Protein AF-A0A8T6MAZ4-F1 (afdb_monomer_lite)

pLDDT: mean 87.55, std 13.43, range [37.41, 98.31]

Radius of gyration: 17.7 Å; chains: 1; bounding box: 49×31×56 Å

Foldseek 3Di:
DAAQEEEEEQCLVPDPVQLVLVLVVCVVVNHHYAYENQAAPVVVVVSCVVSVVCVRDPPVRYDYDDVVNLVPDDPVRNVVVVVQCVVPNSDGRLQVVLCCCVPVCVVLQADSYEYEEAELPSQNPVCVPRGHHAYEYAPVRHHYVPHDDDDDDPQHHYDDGPVSVVCVNPDPDDHGNPVSNVVVVVVVCCVVVPDDPPPPVVVDDPPDD

Structure (mmCIF, N/CA/C/O backbone):
data_AF-A0A8T6MAZ4-F1
#
_entry.id   AF-A0A8T6MAZ4-F1
#
loop_
_atom_site.group_PDB
_atom_site.id
_atom_site.type_symbol
_atom_site.label_atom_id
_atom_site.label_alt_id
_atom_site.label_comp_id
_atom_site.label_asym_id
_atom_site.label_entity_id
_atom_site.label_seq_id
_atom_site.pdbx_PDB_ins_code
_atom_site.Cartn_x
_atom_site.Cartn_y
_atom_site.Cartn_z
_atom_site.occupancy
_atom_site.B_iso_or_equiv
_atom_site.auth_seq_id
_atom_site.auth_comp_id
_atom_site.auth_asym_id
_atom_site.auth_atom_id
_atom_site.pdbx_PDB_model_num
ATOM 1 N N . MET A 1 1 ? -10.490 8.476 14.375 1.00 73.62 1 MET A N 1
ATOM 2 C CA . MET A 1 1 ? -10.443 8.977 12.980 1.00 73.62 1 MET A CA 1
ATOM 3 C C . MET A 1 1 ? -11.292 8.028 12.156 1.00 73.62 1 MET A C 1
ATOM 5 O O . MET A 1 1 ? -11.073 6.835 12.270 1.00 73.62 1 MET A O 1
ATOM 9 N N . ASN A 1 2 ? -12.269 8.510 11.382 1.00 87.75 2 ASN A N 1
ATOM 10 C CA . ASN A 1 2 ? -13.174 7.612 10.652 1.00 87.75 2 ASN A CA 1
ATOM 11 C C . ASN A 1 2 ? -12.649 7.379 9.234 1.00 87.75 2 ASN A C 1
ATOM 13 O O . ASN A 1 2 ? -12.730 8.275 8.391 1.00 87.75 2 ASN A O 1
ATOM 17 N N . PHE A 1 3 ? -12.099 6.191 8.986 1.00 95.94 3 PHE A N 1
ATOM 18 C CA . PHE A 1 3 ? -11.673 5.786 7.650 1.00 95.94 3 PHE A CA 1
ATOM 19 C C . PHE A 1 3 ? -12.880 5.502 6.757 1.00 95.94 3 PHE A C 1
ATOM 21 O O . PHE A 1 3 ? -13.794 4.781 7.143 1.00 95.94 3 PHE A O 1
ATOM 28 N N . GLU A 1 4 ? -12.864 6.057 5.549 1.00 96.81 4 GLU A N 1
ATOM 29 C CA . GLU A 1 4 ? -13.884 5.825 4.517 1.00 96.81 4 GLU A CA 1
ATOM 30 C C . GLU A 1 4 ? -13.402 4.810 3.475 1.00 96.81 4 GLU A C 1
ATOM 32 O O . GLU A 1 4 ? -14.210 4.188 2.781 1.00 96.81 4 GLU A O 1
ATOM 37 N N . ASN A 1 5 ? -12.078 4.655 3.354 1.00 98.12 5 ASN A N 1
ATOM 38 C CA . ASN A 1 5 ? -11.446 3.819 2.345 1.00 98.12 5 ASN A CA 1
ATOM 39 C C . ASN A 1 5 ? -10.264 3.040 2.931 1.00 98.12 5 ASN A C 1
ATOM 41 O O . ASN A 1 5 ? -9.456 3.592 3.678 1.00 98.12 5 ASN A O 1
ATOM 45 N N . VAL A 1 6 ? -10.117 1.786 2.511 1.00 98.12 6 VAL A N 1
ATOM 46 C CA . VAL A 1 6 ? -8.960 0.931 2.784 1.00 98.12 6 VAL A CA 1
ATOM 47 C C . VAL A 1 6 ? -8.358 0.446 1.468 1.00 98.12 6 VAL A C 1
ATOM 49 O O . VAL A 1 6 ? -9.055 -0.033 0.579 1.00 98.12 6 VAL A O 1
ATOM 52 N N . ILE A 1 7 ? -7.047 0.555 1.316 1.00 98.06 7 ILE A N 1
ATOM 53 C CA . ILE A 1 7 ? -6.334 0.121 0.118 1.00 98.06 7 ILE A CA 1
ATOM 54 C C . ILE A 1 7 ? -5.318 -0.934 0.522 1.00 98.06 7 ILE A C 1
ATOM 56 O O . ILE A 1 7 ? -4.415 -0.656 1.300 1.00 98.06 7 ILE A O 1
ATOM 60 N N . PHE A 1 8 ? -5.436 -2.129 -0.042 1.00 96.69 8 PHE A N 1
ATOM 61 C CA . PHE A 1 8 ? -4.476 -3.207 0.145 1.00 96.69 8 PHE A CA 1
ATOM 62 C C . PHE A 1 8 ? -3.400 -3.129 -0.941 1.00 96.69 8 PHE A C 1
ATOM 64 O O . PHE A 1 8 ? -3.688 -3.338 -2.120 1.00 96.69 8 PHE A O 1
ATOM 71 N N . GLY A 1 9 ? -2.164 -2.827 -0.558 1.00 94.00 9 GLY A N 1
ATOM 72 C CA . GLY A 1 9 ? -0.985 -2.904 -1.411 1.00 94.00 9 GLY A CA 1
ATOM 73 C C . GLY A 1 9 ? -0.384 -4.299 -1.382 1.00 94.00 9 GLY A C 1
ATOM 74 O O . GLY A 1 9 ? -0.067 -4.791 -0.307 1.00 94.00 9 GLY A O 1
ATOM 75 N N . ASN A 1 10 ? -0.246 -4.921 -2.555 1.00 83.81 10 ASN A N 1
ATOM 76 C CA . ASN A 1 10 ? 0.429 -6.202 -2.783 1.00 83.81 10 ASN A CA 1
ATOM 77 C C . ASN A 1 10 ? 0.444 -7.171 -1.576 1.00 83.81 10 ASN A C 1
ATOM 79 O O . ASN A 1 10 ? 1.479 -7.471 -0.985 1.00 83.81 10 ASN A O 1
ATOM 83 N N . ILE A 1 11 ? -0.733 -7.685 -1.234 1.00 77.69 11 ILE A N 1
ATOM 84 C CA . ILE A 1 11 ? -0.950 -8.626 -0.133 1.00 77.69 11 ILE A CA 1
ATOM 85 C C . ILE A 1 11 ? -0.909 -10.091 -0.595 1.00 77.69 11 ILE A C 1
ATOM 87 O O . ILE A 1 11 ? -1.624 -10.938 -0.071 1.00 77.69 11 ILE A O 1
ATOM 91 N N . ASN A 1 12 ? -0.087 -10.406 -1.595 1.00 74.62 12 ASN A N 1
ATOM 92 C CA . ASN A 1 12 ? 0.003 -11.744 -2.194 1.00 74.62 12 ASN A CA 1
ATOM 93 C C . ASN A 1 12 ? 0.306 -12.844 -1.170 1.00 74.62 12 ASN A C 1
ATOM 95 O O . ASN A 1 12 ? -0.194 -13.961 -1.274 1.00 74.62 12 ASN A O 1
ATOM 99 N N . ASP A 1 13 ? 1.057 -12.480 -0.136 1.00 75.12 13 ASP A N 1
ATOM 100 C CA . ASP A 1 13 ? 1.448 -13.369 0.943 1.00 75.12 13 ASP A CA 1
ATOM 101 C C . ASP A 1 13 ? 0.557 -13.231 2.192 1.00 75.12 13 ASP A C 1
ATOM 103 O O . ASP A 1 13 ? 0.902 -13.764 3.245 1.00 75.12 13 ASP A O 1
ATOM 107 N N . PHE A 1 14 ? -0.567 -12.511 2.151 1.00 81.62 14 PHE A N 1
ATOM 108 C CA . PHE A 1 14 ? -1.439 -12.406 3.325 1.00 81.62 14 PHE A CA 1
ATOM 109 C C . PHE A 1 14 ? -2.073 -13.745 3.698 1.00 81.62 14 PHE A C 1
ATOM 111 O O . PHE A 1 14 ? -2.464 -14.537 2.839 1.00 81.62 14 PHE A O 1
ATOM 118 N N . ASP A 1 15 ? -2.249 -13.959 5.002 1.00 88.69 15 ASP A N 1
ATOM 119 C CA . ASP A 1 15 ? -3.109 -15.032 5.486 1.00 88.69 15 ASP A CA 1
ATOM 120 C C . ASP A 1 15 ? -4.547 -14.772 5.012 1.00 88.69 15 ASP A C 1
ATOM 122 O O . ASP A 1 15 ? -5.154 -13.749 5.339 1.00 88.69 15 ASP A O 1
ATOM 126 N N . LYS A 1 16 ? -5.091 -15.709 4.230 1.00 90.06 16 LYS A N 1
ATOM 127 C CA . LYS A 1 16 ? -6.441 -15.617 3.666 1.00 90.06 16 LYS A CA 1
ATOM 128 C C . LYS A 1 16 ? -7.533 -15.642 4.734 1.00 90.06 16 LYS A C 1
ATOM 130 O O . LYS A 1 16 ? -8.582 -15.046 4.505 1.00 90.06 16 LYS A O 1
ATOM 135 N N . SER A 1 17 ? -7.311 -16.297 5.876 1.00 92.88 17 SER A N 1
ATOM 136 C CA . SER A 1 17 ? -8.254 -16.272 7.001 1.00 92.88 17 SER A CA 1
ATOM 137 C C . SER A 1 17 ? -8.331 -14.869 7.588 1.00 92.88 17 SER A C 1
ATOM 139 O O . SER A 1 17 ? -9.415 -14.297 7.675 1.00 92.88 17 SER A O 1
ATOM 141 N N . LEU A 1 18 ? -7.176 -14.271 7.889 1.00 93.69 18 LEU A N 1
ATOM 142 C CA . LEU A 1 18 ? -7.120 -12.905 8.405 1.00 93.69 18 LEU A CA 1
ATOM 143 C C . LEU A 1 18 ? -7.666 -11.897 7.386 1.00 93.69 18 LEU A C 1
ATOM 145 O O . LEU A 1 18 ? -8.424 -11.002 7.752 1.00 93.69 18 LEU A O 1
ATOM 149 N N . LEU A 1 19 ? -7.324 -12.048 6.103 1.00 94.12 19 LEU A N 1
ATOM 150 C CA . LEU A 1 19 ? -7.871 -11.206 5.040 1.00 94.12 19 LEU A CA 1
ATOM 151 C C . LEU A 1 19 ? -9.399 -11.298 4.994 1.00 94.12 19 LEU A C 1
ATOM 153 O O . LEU A 1 19 ? -10.059 -10.266 4.906 1.00 94.12 19 LEU A O 1
ATOM 157 N N . LYS A 1 20 ? -9.965 -12.506 5.105 1.00 95.31 20 LYS A N 1
ATOM 158 C CA . LYS A 1 20 ? -11.416 -12.699 5.176 1.00 95.31 20 LYS A CA 1
ATOM 159 C C . LYS A 1 20 ? -12.023 -11.928 6.343 1.00 95.31 20 LYS A C 1
ATOM 161 O O . LYS A 1 20 ? -12.975 -11.185 6.142 1.00 95.31 20 LYS A O 1
ATOM 166 N N . GLU A 1 21 ? -11.460 -12.081 7.538 1.00 96.81 21 GLU A N 1
ATOM 167 C CA . GLU A 1 21 ? -11.943 -11.401 8.744 1.00 96.81 21 GLU A CA 1
ATOM 168 C C . GLU A 1 21 ? -11.899 -9.875 8.604 1.00 96.81 21 GLU A C 1
ATOM 170 O O . GLU A 1 21 ? -12.832 -9.186 9.017 1.00 96.81 21 GLU A O 1
ATOM 175 N N . ILE A 1 22 ? -10.842 -9.345 7.982 1.00 96.94 22 ILE A N 1
ATOM 176 C CA . ILE A 1 22 ? -10.717 -7.914 7.694 1.00 96.94 22 ILE A CA 1
ATOM 177 C C . ILE A 1 22 ? -11.796 -7.473 6.703 1.00 96.94 22 ILE A C 1
ATOM 179 O O . ILE A 1 22 ? -12.486 -6.493 6.964 1.00 96.94 22 ILE A O 1
ATOM 183 N N . ILE A 1 23 ? -11.966 -8.176 5.581 1.00 96.56 23 ILE A N 1
ATOM 184 C CA . ILE A 1 23 ? -12.951 -7.814 4.551 1.00 96.56 23 ILE A CA 1
ATOM 185 C C . ILE A 1 23 ? -14.383 -7.897 5.092 1.00 96.56 23 ILE A C 1
ATOM 187 O O . ILE A 1 23 ? -15.169 -6.980 4.858 1.00 96.56 23 ILE A O 1
ATOM 191 N N . ASP A 1 24 ? -14.715 -8.941 5.855 1.00 97.31 24 ASP A N 1
ATOM 192 C CA . ASP A 1 24 ? -16.021 -9.089 6.507 1.00 97.31 24 ASP A CA 1
ATOM 193 C C . ASP A 1 24 ? -16.306 -7.900 7.435 1.00 97.31 24 ASP A C 1
ATOM 195 O O . ASP A 1 24 ? -17.384 -7.307 7.381 1.00 97.31 24 ASP A O 1
ATOM 199 N N . TYR A 1 25 ? -15.313 -7.492 8.226 1.00 97.94 25 TYR A N 1
ATOM 200 C CA . TYR A 1 25 ? -15.428 -6.336 9.107 1.00 97.94 25 TYR A CA 1
ATOM 201 C C . TYR A 1 25 ? -15.550 -5.004 8.348 1.00 97.94 25 TYR A C 1
ATOM 203 O O . TYR A 1 25 ? -16.351 -4.150 8.724 1.00 97.94 25 TYR A O 1
ATOM 211 N N . LEU A 1 26 ? -14.802 -4.813 7.257 1.00 97.44 26 LEU A N 1
ATOM 212 C CA . LEU A 1 26 ? -14.928 -3.612 6.423 1.00 97.44 26 LEU A CA 1
ATOM 213 C C . LEU A 1 26 ? -16.309 -3.520 5.765 1.00 97.44 26 LEU A C 1
ATOM 215 O O . LEU A 1 26 ? -16.865 -2.426 5.692 1.00 97.44 26 LEU A O 1
ATOM 219 N N . ASN A 1 27 ? -16.886 -4.650 5.342 1.00 96.69 27 ASN A N 1
ATOM 220 C CA . ASN A 1 27 ? -18.262 -4.704 4.846 1.00 96.69 27 ASN A CA 1
ATOM 221 C C . ASN A 1 27 ? -19.273 -4.337 5.949 1.00 96.69 27 ASN A C 1
ATOM 223 O O . ASN A 1 27 ? -20.179 -3.552 5.687 1.00 96.69 27 ASN A O 1
ATOM 227 N N . GLU A 1 28 ? -19.109 -4.857 7.173 1.00 97.12 28 G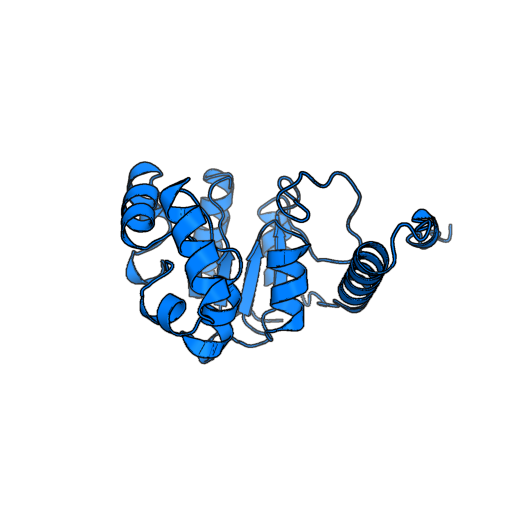LU A N 1
ATOM 228 C CA . GLU A 1 28 ? -19.962 -4.527 8.332 1.00 97.12 28 GLU A CA 1
ATOM 229 C C . GLU A 1 28 ? -19.948 -3.023 8.653 1.00 97.12 28 GLU A C 1
ATOM 231 O O . GLU A 1 28 ? -20.979 -2.448 8.995 1.00 97.12 28 GLU A O 1
ATOM 236 N N . LYS A 1 29 ? -18.785 -2.377 8.520 1.00 96.81 29 LYS A N 1
ATOM 237 C CA . LYS A 1 29 ? -18.605 -0.935 8.753 1.00 96.81 29 LYS A CA 1
ATOM 238 C C . LYS A 1 29 ? -18.905 -0.062 7.535 1.00 96.81 29 LYS A C 1
ATOM 240 O O . LYS A 1 29 ? -18.709 1.147 7.614 1.00 96.81 29 LYS A O 1
ATOM 245 N N . GLU A 1 30 ? -19.333 -0.657 6.422 1.00 96.69 30 GLU A N 1
ATOM 246 C CA . GLU A 1 30 ? -19.580 0.035 5.150 1.00 96.69 30 GLU A CA 1
ATOM 247 C C . GLU A 1 30 ? -18.360 0.835 4.639 1.00 96.69 30 GLU A C 1
ATOM 249 O O . GLU A 1 30 ? -18.492 1.856 3.962 1.00 96.69 30 GLU A O 1
ATOM 254 N N . ILE A 1 31 ? -17.145 0.364 4.940 1.00 97.38 31 ILE A N 1
ATOM 255 C CA . ILE A 1 31 ? -15.892 0.989 4.505 1.00 97.38 31 ILE A CA 1
ATOM 256 C C . ILE A 1 31 ? -15.538 0.480 3.107 1.00 97.38 31 ILE A C 1
ATOM 258 O O . ILE A 1 31 ? -15.492 -0.726 2.846 1.00 97.38 31 ILE A O 1
ATOM 262 N N . ASN A 1 32 ? -15.240 1.397 2.186 1.00 97.19 32 ASN A N 1
ATOM 263 C CA . ASN A 1 32 ? -14.824 1.019 0.839 1.00 97.19 32 ASN A CA 1
ATOM 264 C C . ASN A 1 32 ? -13.433 0.396 0.865 1.00 97.19 32 ASN A C 1
ATOM 266 O O . ASN A 1 32 ? -12.557 0.851 1.593 1.00 97.19 32 ASN A O 1
ATOM 270 N N . TYR A 1 33 ? -13.193 -0.604 0.021 1.00 97.38 33 TYR A N 1
ATOM 271 C CA . TYR A 1 33 ? -11.864 -1.185 -0.101 1.00 97.38 33 TYR A CA 1
ATOM 272 C C . TYR A 1 33 ? -11.466 -1.518 -1.528 1.00 97.38 33 TYR A C 1
ATOM 274 O O . TYR A 1 33 ? -12.309 -1.827 -2.375 1.00 97.38 33 TYR A O 1
ATOM 282 N N . PHE A 1 34 ? -10.158 -1.458 -1.764 1.00 96.88 34 PHE A N 1
ATOM 283 C CA . PHE A 1 34 ? -9.519 -1.664 -3.058 1.00 96.88 34 PHE A CA 1
ATOM 284 C C . PHE A 1 34 ? -8.251 -2.498 -2.899 1.00 96.88 34 PHE A C 1
ATOM 286 O O . PHE A 1 34 ? -7.596 -2.441 -1.861 1.00 96.88 34 PHE A O 1
ATOM 293 N N . TYR A 1 35 ? -7.872 -3.221 -3.946 1.00 95.62 35 TYR A N 1
ATOM 294 C CA . TYR A 1 35 ? -6.617 -3.965 -3.998 1.00 95.62 35 TYR A CA 1
ATOM 295 C C . TYR A 1 35 ? -5.736 -3.443 -5.137 1.00 95.62 35 TYR A C 1
ATOM 297 O O . TYR A 1 35 ? -6.177 -3.357 -6.284 1.00 95.62 35 TYR A O 1
ATOM 305 N N . LEU A 1 36 ? -4.4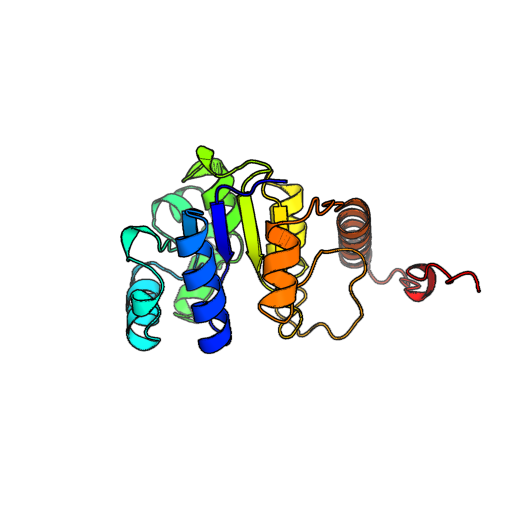91 -3.085 -4.814 1.00 95.50 36 LEU A N 1
ATOM 306 C CA . LEU A 1 36 ? -3.464 -2.659 -5.763 1.00 95.50 36 LEU A CA 1
ATOM 307 C C . LEU A 1 36 ? -2.401 -3.747 -5.870 1.00 95.50 36 LEU A C 1
ATOM 309 O O . LEU A 1 36 ? -1.583 -3.929 -4.966 1.00 95.50 36 LEU A O 1
ATOM 313 N N . SER A 1 37 ? -2.390 -4.445 -6.999 1.00 92.06 37 SER A N 1
ATOM 314 C CA . SER A 1 37 ? -1.457 -5.557 -7.208 1.00 92.06 37 SER A CA 1
ATOM 315 C C . SER A 1 37 ? -0.029 -5.107 -7.527 1.00 92.06 37 SER A C 1
ATOM 317 O O . SER A 1 37 ? 0.919 -5.785 -7.156 1.00 92.06 37 SER A O 1
ATOM 319 N N . GLY A 1 38 ? 0.137 -3.998 -8.259 1.00 92.00 38 GLY A N 1
ATOM 320 C CA . GLY A 1 38 ? 1.424 -3.612 -8.862 1.00 92.00 38 GLY A CA 1
ATOM 321 C C . GLY A 1 38 ? 1.897 -4.539 -9.997 1.00 92.00 38 GLY A C 1
ATOM 322 O O . GLY A 1 38 ? 2.939 -4.288 -10.600 1.00 92.00 38 GLY A O 1
ATOM 323 N N . LEU A 1 39 ? 1.136 -5.591 -10.310 1.00 92.81 39 LEU A N 1
ATOM 324 C CA . LEU A 1 39 ? 1.384 -6.498 -11.429 1.00 92.81 39 LEU A CA 1
ATOM 325 C C . LEU A 1 39 ? 0.905 -5.863 -12.734 1.00 92.81 39 LEU A C 1
ATOM 327 O O . LEU A 1 39 ? -0.040 -5.072 -12.722 1.00 92.81 39 LEU A O 1
ATOM 331 N N . ASN A 1 40 ? 1.516 -6.247 -13.856 1.00 91.50 40 ASN A N 1
ATOM 332 C CA . ASN A 1 40 ? 0.970 -5.940 -15.177 1.00 91.50 40 ASN A CA 1
ATOM 333 C C . ASN A 1 40 ? -0.459 -6.497 -15.299 1.00 91.50 40 ASN A C 1
ATOM 335 O O . ASN A 1 40 ? -0.735 -7.577 -14.785 1.00 91.50 40 ASN A O 1
ATOM 339 N N . GLU A 1 41 ? -1.356 -5.772 -15.966 1.00 89.94 41 GLU A N 1
ATOM 340 C CA . GLU A 1 41 ? -2.779 -6.112 -16.057 1.00 89.94 41 GLU A CA 1
ATOM 341 C C . GLU A 1 41 ? -3.077 -7.548 -16.513 1.00 89.94 41 GLU A C 1
ATOM 343 O O . GLU A 1 41 ? -3.909 -8.214 -15.890 1.00 89.94 41 GLU A O 1
ATOM 348 N N . ASP A 1 42 ? -2.402 -8.042 -17.553 1.00 86.44 42 ASP A N 1
ATOM 349 C CA . ASP A 1 42 ? -2.685 -9.370 -18.108 1.00 86.44 42 ASP A CA 1
ATOM 350 C C . ASP A 1 42 ? -2.335 -10.468 -17.098 1.00 86.44 42 ASP A C 1
ATOM 352 O O . ASP A 1 42 ? -3.170 -11.311 -16.758 1.00 86.44 42 ASP A O 1
ATOM 356 N N . PHE A 1 43 ? -1.125 -10.400 -16.540 1.00 89.12 43 PHE A N 1
ATOM 357 C CA . PHE A 1 43 ? -0.666 -11.348 -15.527 1.00 89.12 43 PHE A CA 1
ATOM 358 C C . PHE A 1 43 ? -1.411 -11.181 -14.199 1.00 89.12 43 PHE A C 1
ATOM 360 O O . PHE A 1 43 ? -1.734 -12.156 -13.527 1.00 89.12 43 PHE A O 1
ATOM 367 N N . GLY A 1 44 ? -1.730 -9.946 -13.819 1.00 89.81 44 GLY A N 1
ATOM 368 C CA . GLY A 1 44 ? -2.448 -9.628 -12.596 1.00 89.81 44 GLY A CA 1
ATOM 369 C C . GLY A 1 44 ? -3.830 -10.271 -12.563 1.00 89.81 44 GLY A C 1
ATOM 370 O O . GLY A 1 44 ? -4.189 -10.887 -11.562 1.00 89.81 44 GLY A O 1
ATOM 371 N N . LYS A 1 45 ? -4.587 -10.208 -13.664 1.00 89.44 45 LYS A N 1
ATOM 372 C CA . LYS A 1 45 ? -5.900 -10.870 -13.767 1.00 89.44 45 LYS A CA 1
ATOM 373 C C . LYS A 1 45 ? -5.797 -12.385 -13.618 1.00 89.44 45 LYS A C 1
ATOM 375 O O . LYS A 1 45 ? -6.655 -12.991 -12.975 1.00 89.44 45 LYS A O 1
ATOM 380 N N . GLU A 1 46 ? -4.773 -12.993 -14.212 1.00 90.25 46 GLU A N 1
ATOM 381 C CA . GLU A 1 46 ? -4.510 -14.426 -14.072 1.00 90.25 46 GLU A CA 1
ATOM 382 C C . GLU A 1 46 ? -4.147 -14.777 -12.624 1.00 90.25 46 GLU A C 1
ATOM 384 O O . GLU A 1 46 ? -4.742 -15.677 -12.030 1.00 90.25 46 GLU A O 1
ATOM 389 N N . TYR A 1 47 ? -3.245 -14.003 -12.019 1.00 89.19 47 TYR A N 1
ATOM 390 C CA . TYR A 1 47 ? -2.803 -14.177 -10.641 1.00 89.19 47 TYR A CA 1
ATOM 391 C C . TYR A 1 47 ? -3.970 -14.123 -9.648 1.00 89.19 47 TYR A C 1
ATOM 393 O O . TYR A 1 47 ? -4.070 -14.987 -8.776 1.00 89.19 47 TYR A O 1
ATOM 401 N N . ILE A 1 48 ? -4.874 -13.148 -9.795 1.00 89.19 48 ILE A N 1
ATOM 402 C CA . ILE A 1 48 ? -6.070 -13.008 -8.951 1.00 89.19 48 ILE A CA 1
ATOM 403 C C . ILE A 1 48 ? -6.917 -14.278 -8.975 1.00 89.19 48 ILE A C 1
ATOM 405 O O . ILE A 1 48 ? -7.279 -14.783 -7.913 1.00 89.19 48 ILE A O 1
ATOM 409 N N . LYS A 1 49 ? -7.199 -14.802 -10.173 1.00 88.56 49 LYS A N 1
ATOM 410 C CA . LYS A 1 49 ? -8.004 -16.017 -10.352 1.00 88.56 49 LYS A CA 1
ATOM 411 C C . LYS A 1 49 ? -7.298 -17.238 -9.778 1.00 88.56 49 LYS A C 1
ATOM 413 O O . LYS A 1 49 ? -7.886 -17.977 -8.999 1.00 88.56 49 LYS A O 1
ATOM 418 N N . ASN A 1 50 ? -6.020 -17.419 -10.103 1.00 89.81 50 ASN A N 1
ATOM 419 C CA . ASN A 1 50 ? -5.240 -18.576 -9.656 1.00 89.81 50 ASN A CA 1
ATOM 420 C C . ASN A 1 50 ? -5.081 -18.620 -8.128 1.00 89.81 50 ASN A C 1
ATOM 422 O O . ASN A 1 50 ? -4.942 -19.695 -7.548 1.00 89.81 50 ASN A O 1
ATOM 426 N N . ASN A 1 51 ? -5.124 -17.461 -7.467 1.00 86.62 51 ASN A N 1
ATOM 427 C CA . ASN A 1 51 ? -5.004 -17.351 -6.016 1.00 86.62 51 ASN A CA 1
ATOM 428 C C . ASN A 1 51 ? -6.346 -17.140 -5.300 1.00 86.62 51 ASN A C 1
ATOM 430 O O . ASN A 1 51 ? -6.344 -16.981 -4.077 1.00 86.62 51 ASN A O 1
ATOM 434 N N . ASN A 1 52 ? -7.481 -17.200 -6.003 1.00 86.88 52 ASN A N 1
ATOM 435 C CA . ASN A 1 52 ? -8.827 -16.982 -5.460 1.00 86.88 52 ASN A CA 1
ATOM 436 C C . ASN A 1 52 ? -8.985 -15.633 -4.729 1.00 86.88 52 ASN A C 1
ATOM 438 O O . ASN A 1 52 ? -9.678 -15.543 -3.714 1.00 86.88 52 ASN A O 1
ATOM 442 N N . PHE A 1 53 ? -8.299 -14.581 -5.189 1.00 85.69 53 PHE A N 1
ATOM 443 C CA . PHE A 1 53 ? -8.472 -13.233 -4.631 1.00 85.69 53 PHE A CA 1
ATOM 444 C C . PHE A 1 53 ? -9.777 -12.572 -5.094 1.00 85.69 53 PHE A C 1
ATOM 446 O O . PHE A 1 53 ? -10.272 -11.658 -4.436 1.00 85.69 53 PHE A O 1
ATOM 453 N N . ASP A 1 54 ? -10.363 -13.066 -6.181 1.00 84.62 54 ASP A N 1
ATOM 454 C CA . ASP A 1 54 ? -11.690 -12.697 -6.679 1.00 84.62 54 ASP A CA 1
ATOM 455 C C . ASP A 1 54 ? -12.825 -13.079 -5.715 1.00 84.62 54 ASP A C 1
ATOM 457 O O . ASP A 1 54 ? -13.902 -12.492 -5.777 1.00 84.62 54 ASP A O 1
ATOM 461 N N . TYR A 1 55 ? -12.572 -13.990 -4.768 1.00 87.69 55 TYR A N 1
ATOM 462 C CA . TYR A 1 55 ? -13.471 -14.241 -3.638 1.00 87.69 55 TYR A CA 1
ATOM 463 C C . TYR A 1 55 ? -13.575 -13.039 -2.681 1.00 87.69 55 TYR A C 1
ATOM 465 O O . TYR A 1 55 ? -14.630 -12.802 -2.098 1.00 87.69 55 TYR A O 1
ATOM 473 N N . PHE A 1 56 ? -12.487 -12.280 -2.510 1.00 90.44 56 PHE A N 1
ATOM 474 C CA . PHE A 1 56 ? -12.412 -11.158 -1.566 1.00 90.44 56 PHE A CA 1
ATOM 475 C C . PHE A 1 56 ? -12.702 -9.812 -2.224 1.00 90.44 56 PHE A C 1
ATOM 477 O O . PHE A 1 56 ? -13.275 -8.916 -1.604 1.00 90.44 56 PHE A O 1
ATOM 484 N N . PHE A 1 57 ? -12.290 -9.652 -3.480 1.00 90.88 57 PHE A N 1
ATOM 485 C CA . PHE A 1 57 ? -12.376 -8.391 -4.197 1.00 90.88 57 PHE A CA 1
ATOM 486 C C . PHE A 1 57 ? -13.133 -8.580 -5.506 1.00 90.88 57 PHE A C 1
ATOM 488 O O . PHE A 1 57 ? -12.702 -9.317 -6.390 1.00 90.88 57 PHE A O 1
ATOM 495 N N . ASN A 1 58 ? -14.218 -7.825 -5.681 1.00 88.56 58 ASN A N 1
ATOM 496 C CA . ASN A 1 58 ? -14.824 -7.670 -7.000 1.00 88.56 58 ASN A CA 1
ATOM 497 C C . ASN A 1 58 ? -13.778 -7.115 -7.981 1.00 88.56 58 ASN A C 1
ATOM 499 O O . ASN A 1 58 ? -13.041 -6.193 -7.634 1.00 88.56 58 ASN A O 1
ATOM 503 N N . PHE A 1 59 ? -13.752 -7.606 -9.224 1.00 85.75 59 PHE A N 1
ATOM 504 C CA . PHE A 1 59 ? -12.753 -7.189 -10.222 1.00 85.75 59 PHE A CA 1
ATOM 505 C C . PHE A 1 59 ? -12.692 -5.668 -10.456 1.00 85.75 59 PHE A C 1
ATOM 507 O O . PHE A 1 59 ? -11.632 -5.143 -10.769 1.00 85.75 59 PHE A O 1
ATOM 514 N N . ASN A 1 60 ? -13.792 -4.934 -10.255 1.00 89.31 60 ASN A N 1
ATOM 515 C CA . ASN A 1 60 ? -13.822 -3.468 -10.362 1.00 89.31 60 ASN A CA 1
ATOM 516 C C . ASN A 1 60 ? -13.147 -2.723 -9.187 1.00 89.31 60 ASN A C 1
ATOM 518 O O . ASN A 1 60 ? -12.996 -1.500 -9.234 1.00 89.31 60 ASN A O 1
ATOM 522 N N . LYS A 1 61 ? -12.767 -3.442 -8.127 1.00 93.38 61 LYS A N 1
ATOM 523 C CA . LYS A 1 61 ? -12.009 -2.950 -6.968 1.00 93.38 61 LYS A CA 1
ATOM 524 C C . LYS A 1 61 ? -10.533 -3.355 -7.020 1.00 93.38 61 LYS A C 1
ATOM 526 O O . LYS A 1 61 ? -9.779 -2.983 -6.122 1.00 93.38 61 LYS A O 1
ATOM 531 N N . ILE A 1 62 ? -10.125 -4.095 -8.049 1.00 93.94 62 ILE A N 1
ATOM 532 C CA . ILE A 1 62 ? -8.748 -4.535 -8.255 1.00 93.94 62 ILE A CA 1
ATOM 533 C C . ILE A 1 62 ? -8.105 -3.655 -9.321 1.00 93.94 62 ILE A C 1
ATOM 535 O O . ILE A 1 62 ? -8.659 -3.479 -10.405 1.00 93.94 62 ILE A O 1
ATOM 539 N N . TYR A 1 63 ? -6.924 -3.126 -9.020 1.00 95.06 63 TYR A N 1
ATOM 540 C CA . TYR A 1 63 ? -6.154 -2.307 -9.945 1.00 95.06 63 TYR A CA 1
ATOM 541 C C . TYR A 1 63 ? -4.772 -2.911 -10.187 1.00 95.06 63 TYR A C 1
ATOM 543 O O . TYR A 1 63 ? -4.090 -3.430 -9.289 1.00 95.06 63 TYR A O 1
ATOM 551 N N . HIS A 1 64 ? -4.370 -2.825 -11.445 1.00 94.25 64 HIS A N 1
ATOM 552 C CA . HIS A 1 64 ? -3.127 -3.348 -11.980 1.00 94.25 64 HIS A CA 1
ATOM 553 C C . HIS A 1 64 ? -2.355 -2.224 -12.662 1.00 94.25 64 HIS A C 1
ATOM 555 O O . HIS A 1 64 ? -2.924 -1.185 -12.998 1.00 94.25 64 HIS A O 1
ATOM 561 N N . VAL A 1 65 ? -1.067 -2.453 -12.892 1.00 93.56 65 VAL A N 1
ATOM 562 C CA . VAL A 1 65 ? -0.280 -1.601 -13.776 1.00 93.56 65 VAL A CA 1
ATOM 563 C C . VAL A 1 65 ? -0.851 -1.711 -15.181 1.00 93.56 65 VAL A C 1
ATOM 565 O O . VAL A 1 65 ? -0.851 -2.784 -15.787 1.00 93.56 65 VAL A O 1
ATOM 568 N N . ASP A 1 66 ? -1.328 -0.578 -15.676 1.00 90.44 66 ASP A N 1
ATOM 569 C CA . ASP A 1 66 ? -1.905 -0.424 -16.997 1.00 90.44 66 ASP A CA 1
ATOM 570 C C . ASP A 1 66 ? -1.013 0.456 -17.879 1.00 90.44 66 ASP A C 1
ATOM 572 O O . ASP A 1 66 ? -0.006 1.036 -17.454 1.00 90.44 66 ASP A O 1
ATOM 576 N N . LYS A 1 67 ? -1.4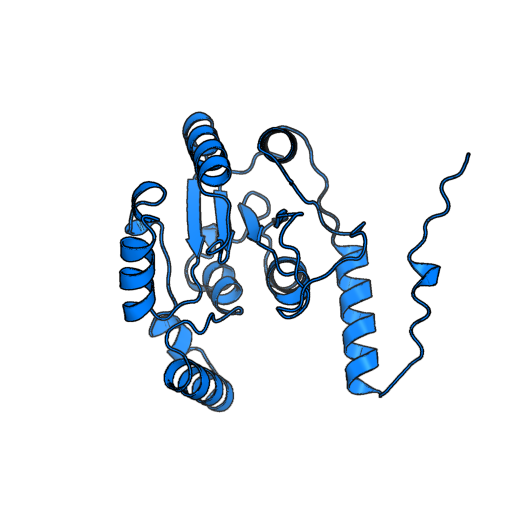03 0.574 -19.147 1.00 90.56 67 LYS A N 1
ATOM 577 C CA . LYS A 1 67 ? -0.692 1.422 -20.099 1.00 90.56 67 LYS A CA 1
ATOM 578 C C . LYS A 1 67 ? -0.711 2.898 -19.685 1.00 90.56 67 LYS A C 1
ATOM 580 O O . LYS A 1 67 ? 0.278 3.590 -19.893 1.00 90.56 67 LYS A O 1
ATOM 585 N N . SER A 1 68 ? -1.800 3.365 -19.068 1.00 91.88 68 SER A N 1
ATOM 586 C CA . SER A 1 68 ? -1.932 4.771 -18.682 1.00 91.88 68 SER A CA 1
ATOM 587 C C . SER A 1 68 ? -0.883 5.191 -17.651 1.00 91.88 68 SER A C 1
ATOM 589 O O . SER A 1 68 ? -0.354 6.296 -17.747 1.00 91.88 68 SER A O 1
ATOM 591 N N . TYR A 1 69 ? -0.514 4.303 -16.725 1.00 94.31 69 TYR A N 1
ATOM 592 C CA . TYR A 1 69 ? 0.627 4.502 -15.839 1.00 94.31 69 TYR A CA 1
ATOM 593 C C . TYR A 1 69 ? 1.956 4.494 -16.595 1.00 94.31 69 TYR A C 1
ATOM 595 O O . TYR A 1 69 ? 2.755 5.415 -16.423 1.00 94.31 69 TYR A O 1
ATOM 603 N N . LEU A 1 70 ? 2.196 3.480 -17.431 1.00 92.12 70 LEU A N 1
ATOM 604 C CA . LEU A 1 70 ? 3.464 3.325 -18.152 1.00 92.12 70 LEU A CA 1
ATOM 605 C C . LEU A 1 70 ? 3.768 4.522 -19.062 1.00 92.12 70 LEU A C 1
ATOM 607 O O . LEU A 1 70 ? 4.913 4.963 -19.124 1.00 92.12 70 LEU A O 1
ATOM 611 N N . ASP A 1 71 ? 2.739 5.097 -19.684 1.00 92.12 71 ASP A N 1
ATOM 612 C CA . ASP A 1 71 ? 2.844 6.279 -20.545 1.00 92.12 71 ASP A CA 1
ATOM 613 C C . ASP A 1 71 ? 3.215 7.560 -19.760 1.00 92.12 71 ASP A C 1
ATOM 615 O O . ASP A 1 71 ? 3.612 8.558 -20.360 1.00 92.12 71 ASP A O 1
ATOM 619 N N . THR A 1 72 ? 3.114 7.560 -18.423 1.00 93.06 72 THR A N 1
ATOM 620 C CA . THR A 1 72 ? 3.543 8.697 -17.580 1.00 93.06 72 THR A CA 1
ATOM 621 C C . THR A 1 72 ? 5.011 8.656 -17.172 1.00 93.06 72 THR A C 1
ATOM 623 O O . THR A 1 72 ? 5.508 9.604 -16.559 1.00 93.06 72 THR A O 1
ATOM 626 N N . LEU A 1 73 ? 5.702 7.558 -17.465 1.00 92.38 73 LEU A N 1
ATOM 627 C CA . LEU A 1 73 ? 7.069 7.335 -17.023 1.00 92.38 73 LEU A CA 1
ATOM 628 C C . LEU A 1 73 ? 8.080 7.988 -17.964 1.00 92.38 73 LEU A C 1
ATOM 630 O O . LEU A 1 73 ? 7.843 8.137 -19.160 1.00 92.38 73 LEU A O 1
ATOM 634 N N . SER A 1 74 ? 9.245 8.343 -17.416 1.00 93.00 74 SER A N 1
ATOM 635 C CA . SER A 1 74 ? 10.389 8.732 -18.241 1.00 93.00 74 SER A CA 1
ATOM 636 C C . SER A 1 74 ? 10.847 7.558 -19.116 1.00 93.00 74 SER A C 1
ATOM 638 O O . SER A 1 74 ? 10.608 6.398 -18.778 1.00 93.00 74 SER A O 1
ATOM 640 N N . GLU A 1 75 ? 11.550 7.835 -20.218 1.00 92.12 75 GLU A N 1
ATOM 641 C CA . GLU A 1 75 ? 12.063 6.782 -21.110 1.00 92.12 75 GLU A CA 1
ATOM 642 C C . GLU A 1 75 ? 12.916 5.750 -20.353 1.00 92.12 75 GLU A C 1
ATOM 644 O O . GLU A 1 75 ? 12.730 4.545 -20.519 1.00 92.12 75 GLU A O 1
ATOM 649 N N . ILE A 1 76 ? 13.784 6.221 -19.451 1.00 91.94 76 ILE A N 1
ATOM 650 C CA . ILE A 1 76 ? 14.647 5.374 -18.615 1.00 91.94 76 ILE A CA 1
ATOM 651 C C . ILE A 1 76 ? 13.803 4.513 -17.665 1.00 91.94 76 ILE A C 1
ATOM 653 O O . ILE A 1 76 ? 14.027 3.310 -17.529 1.00 91.94 76 ILE A O 1
ATOM 657 N N . ASP A 1 77 ? 12.810 5.114 -17.009 1.00 89.94 77 ASP A N 1
ATOM 658 C CA . ASP A 1 77 ? 11.917 4.418 -16.082 1.00 89.94 77 ASP A CA 1
ATOM 659 C C . ASP A 1 77 ? 11.088 3.333 -16.765 1.00 89.94 77 ASP A C 1
ATOM 661 O O . ASP A 1 77 ? 10.909 2.240 -16.209 1.00 89.94 77 ASP A O 1
ATOM 665 N N . LEU A 1 78 ? 10.579 3.645 -17.956 1.00 91.62 78 LEU A N 1
ATOM 666 C CA . LEU A 1 78 ? 9.815 2.732 -18.790 1.00 91.62 78 LEU A CA 1
ATOM 667 C C . LEU A 1 78 ? 10.691 1.565 -19.255 1.00 91.62 78 LEU A C 1
ATOM 669 O O . LEU A 1 78 ? 10.268 0.411 -19.175 1.00 91.62 78 LEU A O 1
ATOM 673 N N . GLU A 1 79 ? 11.924 1.838 -19.688 1.00 91.62 79 GLU A N 1
ATOM 674 C CA . GLU A 1 79 ? 12.879 0.803 -20.085 1.00 91.62 79 GLU A CA 1
ATOM 675 C C . GLU A 1 79 ? 13.187 -0.155 -18.925 1.00 91.62 79 GLU A C 1
ATOM 677 O O . GLU A 1 79 ? 13.114 -1.376 -19.094 1.00 91.62 79 GLU A O 1
ATOM 682 N N . ILE A 1 80 ? 13.459 0.374 -17.726 1.00 90.62 80 ILE A N 1
ATOM 683 C CA . ILE A 1 80 ? 13.728 -0.433 -16.525 1.00 90.62 80 ILE A CA 1
ATOM 684 C C . ILE A 1 80 ? 12.554 -1.370 -16.220 1.00 90.62 80 ILE A C 1
ATOM 686 O O . ILE A 1 80 ? 12.760 -2.566 -15.996 1.00 90.62 80 ILE A O 1
ATOM 690 N N . ARG A 1 81 ? 11.318 -0.859 -16.232 1.00 90.44 81 ARG A N 1
ATOM 691 C CA . ARG A 1 81 ? 10.120 -1.666 -15.943 1.00 90.44 81 ARG A CA 1
ATOM 692 C C . ARG A 1 81 ? 9.864 -2.708 -17.012 1.00 90.44 81 ARG A C 1
ATOM 694 O O . ARG A 1 81 ? 9.654 -3.867 -16.672 1.00 90.44 81 ARG A O 1
ATOM 701 N N . ASN A 1 82 ? 9.969 -2.343 -18.286 1.00 88.44 82 ASN A N 1
ATOM 702 C CA . ASN A 1 82 ? 9.834 -3.292 -19.389 1.00 88.44 82 ASN A CA 1
ATOM 703 C C . ASN A 1 82 ? 10.871 -4.416 -19.297 1.00 88.44 82 ASN A C 1
ATOM 705 O O . ASN A 1 82 ? 10.540 -5.579 -19.519 1.00 88.44 82 ASN A O 1
ATOM 709 N N . ASN A 1 83 ? 12.114 -4.100 -18.929 1.00 91.56 83 ASN A N 1
ATOM 710 C CA . ASN A 1 83 ? 13.149 -5.106 -18.710 1.00 91.56 83 ASN A CA 1
ATOM 711 C C . ASN A 1 83 ? 12.828 -6.018 -17.518 1.00 91.56 83 ASN A C 1
ATOM 713 O O . ASN A 1 83 ? 13.092 -7.217 -17.591 1.00 91.56 83 ASN A O 1
ATOM 717 N N . ASN A 1 84 ? 12.239 -5.490 -16.445 1.00 91.31 84 ASN A N 1
ATOM 718 C CA . ASN A 1 84 ? 11.825 -6.296 -15.298 1.00 91.31 84 ASN A CA 1
ATOM 719 C C . ASN A 1 84 ? 10.630 -7.200 -15.624 1.00 91.31 84 ASN A C 1
ATOM 721 O O . ASN A 1 84 ? 10.704 -8.391 -15.337 1.00 91.31 84 ASN A O 1
ATOM 725 N N . TYR A 1 85 ? 9.594 -6.685 -16.295 1.00 86.06 85 TYR A N 1
ATOM 726 C CA . TYR A 1 85 ? 8.451 -7.489 -16.745 1.00 86.06 85 TYR A CA 1
ATOM 727 C C . TYR A 1 85 ? 8.864 -8.587 -17.731 1.00 86.06 85 TYR A C 1
ATOM 729 O O . TYR A 1 85 ? 8.362 -9.701 -17.653 1.00 86.06 85 TYR A O 1
ATOM 737 N N . LYS A 1 86 ? 9.834 -8.321 -18.620 1.00 87.44 86 LYS A N 1
ATOM 738 C CA . LYS A 1 86 ? 10.402 -9.351 -19.510 1.00 87.44 86 LYS A CA 1
ATOM 739 C C . LYS A 1 86 ? 11.168 -10.440 -18.759 1.00 87.44 86 LYS A C 1
ATOM 741 O O . LYS A 1 86 ? 11.209 -11.574 -19.222 1.00 87.44 86 LYS A O 1
ATOM 746 N N . LYS A 1 87 ? 11.830 -10.093 -17.651 1.00 91.69 87 LYS A N 1
ATOM 747 C CA . LYS A 1 87 ? 12.576 -11.052 -16.820 1.00 91.69 87 LYS A CA 1
ATOM 748 C C . LYS A 1 87 ? 11.650 -11.886 -15.939 1.00 91.69 87 LYS A C 1
ATOM 750 O O . LYS A 1 87 ? 11.952 -13.051 -15.708 1.00 91.69 87 LYS A O 1
ATOM 755 N N . SER A 1 88 ? 10.576 -11.281 -15.438 1.00 87.94 88 SER A N 1
ATOM 756 C CA . SER A 1 88 ? 9.657 -11.888 -14.480 1.00 87.94 88 SER A CA 1
ATOM 757 C C . SER A 1 88 ? 8.249 -11.339 -14.680 1.00 87.94 88 SER A C 1
ATOM 759 O O . SER A 1 88 ? 8.004 -10.152 -14.456 1.00 87.94 88 SER A O 1
ATOM 761 N N . ASN A 1 89 ? 7.307 -12.204 -15.064 1.00 81.62 89 ASN A N 1
ATOM 762 C CA . ASN A 1 89 ? 5.903 -11.810 -15.235 1.00 81.62 89 ASN A CA 1
ATOM 763 C C . ASN A 1 89 ? 5.245 -11.409 -13.903 1.00 81.62 89 ASN A C 1
ATOM 765 O O . ASN A 1 89 ? 4.322 -10.601 -13.888 1.00 81.62 89 ASN A O 1
ATOM 769 N N . ASP A 1 90 ? 5.759 -11.926 -12.788 1.00 83.88 90 ASP A N 1
ATOM 770 C CA . ASP A 1 90 ? 5.353 -11.593 -11.423 1.00 83.88 90 ASP A CA 1
ATOM 771 C C . ASP A 1 90 ? 6.075 -10.360 -10.857 1.00 83.88 90 ASP A C 1
ATOM 773 O O . ASP A 1 90 ? 5.995 -10.089 -9.659 1.00 83.88 90 ASP A O 1
ATOM 777 N N . TYR A 1 91 ? 6.778 -9.586 -11.693 1.00 89.31 91 TYR A N 1
ATOM 778 C CA . TYR A 1 91 ? 7.372 -8.330 -11.255 1.00 89.31 91 TYR A CA 1
ATOM 779 C C . TYR A 1 91 ? 6.296 -7.363 -10.743 1.00 89.31 91 TYR A C 1
ATOM 781 O O . TYR A 1 91 ? 5.326 -7.037 -11.429 1.00 89.31 91 TYR A O 1
ATOM 789 N N . ILE A 1 92 ? 6.525 -6.862 -9.531 1.00 90.44 92 ILE A N 1
ATOM 790 C CA . ILE A 1 92 ? 5.627 -5.945 -8.831 1.00 90.44 92 ILE A CA 1
ATOM 791 C C . ILE A 1 92 ? 6.218 -4.541 -8.875 1.00 90.44 92 ILE A C 1
ATOM 793 O O . ILE A 1 92 ? 7.267 -4.280 -8.262 1.00 90.44 92 ILE A O 1
ATOM 797 N N . ASP A 1 93 ? 5.530 -3.631 -9.566 1.00 92.75 93 ASP A N 1
ATOM 798 C CA . ASP A 1 93 ? 5.867 -2.213 -9.569 1.00 92.75 93 ASP A CA 1
ATOM 799 C C . ASP A 1 93 ? 5.365 -1.547 -8.285 1.00 92.75 93 ASP A C 1
ATOM 801 O O . ASP A 1 93 ? 4.203 -1.160 -8.128 1.00 92.75 93 ASP A O 1
ATOM 805 N N . GLN A 1 94 ? 6.300 -1.398 -7.354 1.00 90.56 94 GLN A N 1
ATOM 806 C CA . GLN A 1 94 ? 6.079 -0.789 -6.051 1.00 90.56 94 GLN A CA 1
ATOM 807 C C . GLN A 1 94 ? 5.831 0.727 -6.121 1.00 90.56 94 GLN A C 1
ATOM 809 O O . GLN A 1 94 ? 5.604 1.340 -5.091 1.00 90.56 94 GLN A O 1
ATOM 814 N N . TYR A 1 95 ? 5.865 1.380 -7.280 1.00 92.00 95 TYR A N 1
ATOM 815 C CA . TYR A 1 95 ? 5.609 2.822 -7.382 1.00 92.00 95 TYR A CA 1
ATOM 816 C C . TYR A 1 95 ? 4.244 3.141 -7.989 1.00 92.00 95 TYR A C 1
ATOM 818 O O . TYR A 1 95 ? 3.759 4.266 -7.842 1.00 92.00 95 TYR A O 1
ATOM 826 N N . TYR A 1 96 ? 3.570 2.146 -8.575 1.00 95.12 96 TYR A N 1
ATOM 827 C CA . TYR A 1 96 ? 2.220 2.290 -9.123 1.00 95.12 96 TYR A CA 1
ATOM 828 C C . TYR A 1 96 ? 1.215 2.849 -8.104 1.00 95.12 96 TYR A C 1
ATOM 830 O O . TYR A 1 96 ? 0.379 3.678 -8.450 1.00 95.12 96 TYR A O 1
ATOM 838 N N . LYS A 1 97 ? 1.332 2.480 -6.822 1.00 95.69 97 LYS A N 1
ATOM 839 C CA . LYS A 1 97 ? 0.465 2.980 -5.735 1.00 95.69 97 LYS A CA 1
ATOM 840 C C . LYS A 1 97 ? 0.461 4.508 -5.589 1.00 95.69 97 LYS A C 1
ATOM 842 O O . LYS A 1 97 ? -0.582 5.088 -5.292 1.00 95.69 97 LYS A O 1
ATOM 847 N N . ILE A 1 98 ? 1.586 5.172 -5.869 1.00 96.44 98 ILE A N 1
ATOM 848 C CA . ILE A 1 98 ? 1.665 6.640 -5.843 1.00 96.44 98 ILE A CA 1
ATOM 849 C C . ILE A 1 98 ? 0.894 7.231 -7.018 1.00 96.44 98 ILE A C 1
ATOM 851 O O . ILE A 1 98 ? 0.112 8.163 -6.837 1.00 96.44 98 ILE A O 1
ATOM 855 N N . TYR A 1 99 ? 1.057 6.664 -8.214 1.00 96.25 99 TYR A N 1
ATOM 856 C CA . TYR A 1 99 ? 0.270 7.056 -9.383 1.00 96.25 99 TYR A CA 1
ATOM 857 C C . TYR A 1 99 ? -1.229 6.821 -9.160 1.00 96.25 99 TYR A C 1
ATOM 859 O O . TYR A 1 99 ? -2.042 7.703 -9.443 1.00 96.25 99 TYR A O 1
ATOM 867 N N . PHE A 1 100 ? -1.594 5.670 -8.590 1.00 97.12 100 PHE A N 1
ATOM 868 C CA . PHE A 1 100 ? -2.975 5.332 -8.270 1.00 97.12 100 PHE A CA 1
ATOM 869 C C . PHE A 1 100 ? -3.621 6.417 -7.404 1.00 97.12 100 PHE A C 1
ATOM 871 O O . PHE A 1 100 ? -4.653 6.964 -7.781 1.00 97.12 100 PHE A O 1
ATOM 878 N N . LEU A 1 101 ? -2.985 6.783 -6.289 1.00 97.75 101 LEU A N 1
ATOM 879 C CA . LEU A 1 101 ? -3.523 7.788 -5.374 1.00 97.75 101 LEU A CA 1
ATOM 880 C C . LEU A 1 101 ? -3.472 9.201 -5.961 1.00 97.75 101 LEU A C 1
ATOM 882 O O . LEU A 1 101 ? -4.412 9.961 -5.791 1.00 97.75 101 LEU A O 1
ATOM 886 N N . THR A 1 102 ? -2.414 9.583 -6.671 1.00 96.69 102 THR A N 1
ATOM 887 C CA . THR A 1 102 ? -2.226 10.991 -7.076 1.00 96.69 102 THR A CA 1
ATOM 888 C C . THR A 1 102 ? -2.814 11.346 -8.442 1.00 96.69 102 THR A C 1
ATOM 890 O O . THR A 1 102 ? -3.060 12.526 -8.703 1.00 96.69 102 THR A O 1
ATOM 893 N N . LYS A 1 103 ? -3.031 10.364 -9.324 1.00 95.81 103 LYS A N 1
ATOM 894 C CA . LYS A 1 103 ? -3.468 10.579 -10.714 1.00 95.81 103 LYS A CA 1
ATOM 895 C C . LYS A 1 103 ? -4.723 9.796 -11.075 1.00 95.81 103 LYS A C 1
ATOM 897 O O . LYS A 1 103 ? -5.655 10.396 -11.600 1.00 95.81 103 LYS A O 1
ATOM 902 N N . LEU A 1 104 ? -4.766 8.492 -10.795 1.00 95.31 104 LEU A N 1
ATOM 903 C CA . LEU A 1 104 ? -5.880 7.641 -11.238 1.00 95.31 104 LEU A CA 1
ATOM 904 C C . LEU A 1 104 ? -7.133 7.799 -10.363 1.00 95.31 104 LEU A C 1
ATOM 906 O O . LEU A 1 104 ? -8.253 7.841 -10.871 1.00 95.31 104 LEU A O 1
ATOM 910 N N . LYS A 1 105 ? -6.946 7.882 -9.043 1.00 96.62 105 LYS A N 1
ATOM 911 C CA . LYS A 1 105 ? -7.994 8.007 -8.019 1.00 96.62 105 LYS A CA 1
ATOM 912 C C . LYS A 1 105 ? -7.655 9.110 -7.002 1.00 96.62 105 LYS A C 1
ATOM 914 O O . LYS A 1 105 ? -7.566 8.833 -5.806 1.00 96.62 105 LYS A O 1
ATOM 919 N N . PRO A 1 106 ? -7.515 10.377 -7.440 1.00 97.00 106 PRO A N 1
ATOM 920 C CA . PRO A 1 106 ? -7.156 11.499 -6.564 1.00 97.00 106 PRO A CA 1
ATOM 921 C C . PRO A 1 106 ? -8.148 11.733 -5.422 1.00 97.00 106 PRO A C 1
ATOM 923 O O . PRO A 1 106 ? -7.771 12.248 -4.375 1.00 97.00 106 PRO A O 1
ATOM 926 N N . ASN A 1 107 ? -9.403 11.312 -5.575 1.00 97.25 107 ASN A N 1
ATOM 927 C CA . ASN A 1 107 ? -10.405 11.380 -4.514 1.00 97.25 107 ASN A CA 1
ATOM 928 C C . ASN A 1 107 ? -10.091 10.462 -3.318 1.00 97.25 107 ASN A C 1
ATOM 930 O O . ASN A 1 107 ? -10.590 10.722 -2.229 1.00 97.25 107 ASN A O 1
ATOM 934 N N . LEU A 1 108 ? -9.273 9.419 -3.502 1.00 97.75 108 LEU A N 1
ATOM 935 C CA . LEU A 1 108 ? -8.797 8.534 -2.431 1.00 97.75 108 LEU A CA 1
ATOM 936 C C . LEU A 1 108 ? -7.514 9.061 -1.763 1.00 97.75 108 LEU A C 1
ATOM 938 O O . LEU A 1 108 ? -7.046 8.499 -0.781 1.00 97.75 108 LEU A O 1
ATOM 942 N N . ASN A 1 109 ? -6.917 10.139 -2.272 1.00 98.00 109 ASN A N 1
ATOM 943 C CA . ASN A 1 109 ? -5.713 10.728 -1.697 1.00 98.00 109 ASN A CA 1
ATOM 944 C C . ASN A 1 109 ? -6.068 11.709 -0.574 1.00 98.00 109 ASN A C 1
ATOM 946 O O . ASN A 1 109 ? -6.048 12.923 -0.766 1.00 98.00 109 ASN A O 1
ATOM 950 N N . ASN A 1 110 ? -6.451 11.178 0.585 1.00 97.00 110 ASN A N 1
ATOM 951 C CA . ASN A 1 110 ? -6.850 11.961 1.753 1.00 97.00 110 ASN A CA 1
ATOM 952 C C . ASN A 1 110 ? -6.606 11.189 3.063 1.00 97.00 110 ASN A C 1
ATOM 954 O O . ASN A 1 110 ? -6.438 9.970 3.050 1.00 97.00 110 ASN A O 1
ATOM 958 N N . GLU A 1 111 ? -6.671 11.893 4.195 1.00 95.94 111 GLU A N 1
ATOM 959 C CA . GLU A 1 111 ? -6.408 11.332 5.532 1.00 95.94 111 GLU A CA 1
ATOM 960 C C . GLU A 1 111 ? -7.441 10.283 5.987 1.00 95.94 111 GLU A C 1
ATOM 962 O O . GLU A 1 111 ? -7.175 9.497 6.895 1.00 95.94 111 GLU A O 1
ATOM 967 N N . LYS A 1 112 ? -8.613 10.216 5.344 1.00 96.81 112 LYS A N 1
ATOM 968 C CA . LYS A 1 112 ? -9.635 9.186 5.602 1.00 96.81 112 LYS A CA 1
ATOM 969 C C . LYS A 1 112 ? -9.401 7.902 4.806 1.00 96.81 112 LYS A C 1
ATOM 971 O O . LYS A 1 112 ? -10.252 7.010 4.812 1.00 96.81 112 LYS A O 1
ATOM 976 N N . THR A 1 113 ? -8.274 7.799 4.110 1.00 98.31 113 THR A N 1
ATOM 977 C CA . THR A 1 113 ? -7.863 6.594 3.392 1.00 98.31 113 THR A CA 1
ATOM 978 C C . THR A 1 113 ? -6.724 5.919 4.133 1.00 98.31 113 THR A C 1
ATOM 980 O O . THR A 1 113 ? -5.717 6.552 4.440 1.00 98.31 113 THR A O 1
ATOM 983 N N . LEU A 1 114 ? -6.888 4.628 4.405 1.00 97.94 114 LEU A N 1
ATOM 984 C CA . LEU A 1 114 ? -5.890 3.782 5.043 1.00 97.94 114 LEU A CA 1
ATOM 985 C C . LEU A 1 114 ? -5.265 2.845 4.012 1.00 97.94 114 LEU A C 1
ATOM 987 O O . LEU A 1 114 ? -5.943 2.019 3.411 1.00 97.94 114 LEU A O 1
ATOM 991 N N . PHE A 1 115 ? -3.964 2.950 3.820 1.00 98.00 115 PHE A N 1
ATOM 992 C CA . PHE A 1 115 ? -3.168 2.048 3.014 1.00 98.00 115 PHE A CA 1
ATOM 993 C C . PHE A 1 115 ? -2.575 0.945 3.897 1.00 98.00 115 PHE A C 1
ATOM 995 O O . PHE A 1 115 ? -1.954 1.214 4.926 1.00 98.00 115 PHE A O 1
ATOM 1002 N N . ILE A 1 116 ? -2.753 -0.301 3.477 1.00 96.75 116 ILE A N 1
ATOM 1003 C CA . ILE A 1 116 ? -2.223 -1.499 4.117 1.00 96.75 116 ILE A CA 1
ATOM 1004 C C . ILE A 1 116 ? -1.124 -2.052 3.225 1.00 96.75 116 ILE A C 1
ATOM 1006 O O . ILE A 1 116 ? -1.382 -2.379 2.070 1.00 96.75 116 ILE A O 1
ATOM 1010 N N . GLY A 1 117 ? 0.080 -2.194 3.764 1.00 95.06 117 GLY A N 1
ATOM 1011 C CA . GLY A 1 117 ? 1.196 -2.805 3.049 1.00 95.06 117 GLY A CA 1
ATOM 1012 C C . GLY A 1 117 ? 2.095 -3.615 3.967 1.00 95.06 117 GLY A C 1
ATOM 1013 O O . GLY A 1 117 ? 1.711 -3.984 5.081 1.00 95.06 117 GLY A O 1
ATOM 1014 N N . ASN A 1 118 ? 3.309 -3.887 3.508 1.00 92.94 118 ASN A N 1
ATOM 1015 C CA . ASN A 1 118 ? 4.295 -4.641 4.274 1.00 92.94 118 ASN A CA 1
ATOM 1016 C C . ASN A 1 118 ? 5.726 -4.092 4.150 1.00 92.94 118 ASN A C 1
ATOM 1018 O O . ASN A 1 118 ? 6.556 -4.376 5.010 1.00 92.94 118 ASN A O 1
ATOM 1022 N N . ASP A 1 119 ? 6.025 -3.253 3.159 1.00 93.19 119 ASP A N 1
ATOM 1023 C CA . ASP A 1 119 ? 7.361 -2.704 2.953 1.00 93.19 119 ASP A CA 1
ATOM 1024 C C . ASP A 1 119 ? 7.529 -1.299 3.560 1.00 93.19 119 ASP A C 1
ATOM 1026 O O . ASP A 1 119 ? 6.884 -0.324 3.172 1.00 93.19 119 ASP A O 1
ATOM 1030 N N . ILE A 1 120 ? 8.476 -1.155 4.484 1.00 93.31 120 ILE A N 1
ATOM 1031 C CA . ILE A 1 120 ? 8.791 0.113 5.163 1.00 93.31 120 ILE A CA 1
ATOM 1032 C C . ILE A 1 120 ? 9.162 1.212 4.162 1.00 93.31 120 ILE A C 1
ATOM 1034 O O . ILE A 1 120 ? 8.854 2.386 4.379 1.00 93.31 120 ILE A O 1
ATOM 1038 N N . TRP A 1 121 ? 9.855 0.859 3.079 1.00 92.69 121 TRP A N 1
ATOM 1039 C CA . TRP A 1 121 ? 10.321 1.842 2.112 1.00 92.69 121 TRP A CA 1
ATOM 1040 C C . TRP A 1 121 ? 9.182 2.280 1.195 1.00 92.69 121 TRP A C 1
ATOM 1042 O O . TRP A 1 121 ? 8.804 3.448 1.161 1.00 92.69 121 TRP A O 1
ATOM 1052 N N . THR A 1 122 ? 8.601 1.339 0.469 1.00 93.44 122 THR A N 1
ATOM 1053 C CA . THR A 1 122 ? 7.678 1.632 -0.627 1.00 93.44 122 THR A CA 1
ATOM 1054 C C . THR A 1 122 ? 6.218 1.723 -0.195 1.00 93.44 122 THR A C 1
ATOM 1056 O O . THR A 1 122 ? 5.477 2.485 -0.809 1.00 93.44 122 THR A O 1
ATOM 1059 N N . ASP A 1 123 ? 5.775 0.983 0.828 1.00 94.88 123 ASP A N 1
ATOM 1060 C CA . ASP A 1 123 ? 4.412 1.106 1.368 1.00 94.88 123 ASP A CA 1
ATOM 1061 C C . ASP A 1 123 ? 4.321 2.190 2.433 1.00 94.88 123 ASP A C 1
ATOM 1063 O O . ASP A 1 123 ? 3.400 2.990 2.387 1.00 94.88 123 ASP A O 1
ATOM 1067 N N . ALA A 1 124 ? 5.262 2.261 3.379 1.00 94.75 124 ALA A N 1
ATOM 1068 C CA . ALA A 1 124 ? 5.186 3.273 4.434 1.00 94.75 124 ALA A CA 1
ATOM 1069 C C . ALA A 1 124 ? 5.789 4.613 4.013 1.00 94.75 124 ALA A C 1
ATOM 1071 O O . ALA A 1 124 ? 5.073 5.612 3.939 1.00 94.75 124 ALA A O 1
ATOM 1072 N N . TYR A 1 125 ? 7.095 4.668 3.729 1.00 94.88 125 TYR A N 1
ATOM 1073 C CA . TYR A 1 125 ? 7.757 5.952 3.496 1.00 94.88 125 TYR A CA 1
ATOM 1074 C C . TYR A 1 125 ? 7.209 6.657 2.250 1.00 94.88 125 TYR A C 1
ATOM 1076 O O . TYR A 1 125 ? 6.741 7.787 2.371 1.00 94.88 125 TYR A O 1
ATOM 1084 N N . TYR A 1 126 ? 7.169 5.995 1.091 1.00 94.94 126 TYR A N 1
ATOM 1085 C CA . TYR A 1 126 ? 6.698 6.628 -0.150 1.00 94.94 126 TYR A CA 1
ATOM 1086 C C . TYR A 1 126 ? 5.228 7.065 -0.089 1.00 94.94 126 TYR A C 1
ATOM 1088 O O . TYR A 1 126 ? 4.921 8.178 -0.512 1.00 94.94 126 TYR A O 1
ATOM 1096 N N . ILE A 1 127 ? 4.318 6.249 0.454 1.00 96.75 127 ILE A N 1
ATOM 1097 C CA . ILE A 1 127 ? 2.908 6.657 0.588 1.00 96.75 127 ILE A CA 1
ATOM 1098 C C . ILE A 1 127 ? 2.794 7.852 1.539 1.00 96.75 127 ILE A C 1
ATOM 1100 O O . ILE A 1 127 ? 2.167 8.844 1.178 1.00 96.75 127 ILE A O 1
ATOM 1104 N N . SER A 1 128 ? 3.455 7.815 2.702 1.00 95.19 128 SER A N 1
ATOM 1105 C CA . SER A 1 128 ? 3.403 8.916 3.682 1.00 95.19 128 SER A CA 1
ATOM 1106 C C . SER A 1 128 ? 4.094 10.213 3.230 1.00 95.19 128 SER A C 1
ATOM 1108 O O . SER A 1 128 ? 3.885 11.278 3.817 1.00 95.19 128 SER A O 1
ATOM 1110 N N . GLU A 1 129 ? 4.982 10.130 2.237 1.00 95.56 129 GLU A N 1
ATOM 1111 C CA . GLU A 1 129 ? 5.712 11.281 1.703 1.00 95.56 129 GLU A CA 1
ATOM 1112 C C . GLU A 1 129 ? 4.991 11.918 0.516 1.00 95.56 129 GLU A C 1
ATOM 1114 O O . GLU A 1 129 ? 4.940 13.142 0.420 1.00 95.56 129 GLU A O 1
ATOM 1119 N N . TYR A 1 130 ? 4.427 11.102 -0.375 1.00 96.88 130 TYR A N 1
ATOM 1120 C CA . TYR A 1 130 ? 3.886 11.565 -1.656 1.00 96.88 130 TYR A CA 1
ATOM 1121 C C . TYR A 1 130 ? 2.356 11.540 -1.729 1.00 96.88 130 TYR A C 1
ATOM 1123 O O . TYR A 1 130 ? 1.785 11.882 -2.766 1.00 96.88 130 TYR A O 1
ATOM 1131 N N . THR A 1 131 ? 1.682 11.139 -0.652 1.00 97.62 131 THR A N 1
ATOM 1132 C CA . THR A 1 131 ? 0.220 11.069 -0.568 1.00 97.62 131 THR A CA 1
ATOM 1133 C C . THR A 1 131 ? -0.262 11.558 0.803 1.00 97.62 131 THR A C 1
ATOM 1135 O O . THR A 1 131 ? 0.530 11.780 1.716 1.00 97.62 131 THR A O 1
ATOM 1138 N N . LEU A 1 132 ? -1.572 11.738 0.936 1.00 96.94 132 LEU A N 1
ATOM 1139 C CA . LEU A 1 132 ? -2.273 12.075 2.174 1.00 96.94 132 LEU A CA 1
ATOM 1140 C C . LEU A 1 132 ? -2.884 10.838 2.851 1.00 96.94 132 LEU A C 1
ATOM 1142 O O . LEU A 1 132 ? -3.531 10.978 3.884 1.00 96.94 132 LEU A O 1
ATOM 1146 N N . ALA A 1 133 ? -2.721 9.645 2.269 1.00 97.56 133 ALA A N 1
ATOM 1147 C CA . ALA A 1 133 ? -3.236 8.416 2.855 1.00 97.56 133 ALA A CA 1
ATOM 1148 C C . ALA A 1 133 ? -2.440 8.039 4.111 1.00 97.56 133 ALA A C 1
ATOM 1150 O O . ALA A 1 133 ? -1.212 8.157 4.161 1.00 97.56 133 ALA A O 1
ATOM 1151 N N . ASN A 1 134 ? -3.150 7.535 5.115 1.00 97.00 134 ASN A N 1
ATOM 1152 C CA . ASN A 1 134 ? -2.537 6.952 6.296 1.00 97.00 134 ASN A CA 1
ATOM 1153 C C . ASN A 1 134 ? -2.026 5.546 6.001 1.00 97.00 134 ASN A C 1
ATOM 1155 O O . ASN A 1 134 ? -2.589 4.865 5.154 1.00 97.00 134 ASN A O 1
ATOM 1159 N N . VAL A 1 135 ? -0.977 5.092 6.688 1.00 96.31 135 VAL A N 1
ATOM 1160 C CA . VAL A 1 135 ? -0.354 3.790 6.418 1.00 96.31 135 VAL A CA 1
ATOM 1161 C C . VAL A 1 135 ? -0.288 2.929 7.664 1.00 96.31 135 VAL A C 1
ATOM 1163 O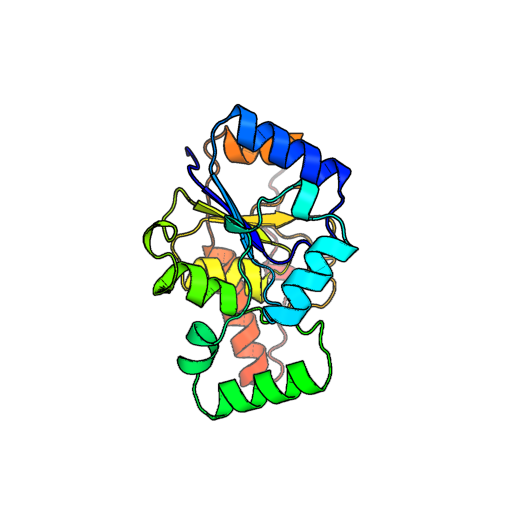 O . VAL A 1 135 ? 0.157 3.383 8.722 1.00 96.31 135 VAL A O 1
ATOM 1166 N N . ILE A 1 136 ? -0.639 1.657 7.493 1.00 95.62 136 ILE A N 1
ATOM 1167 C CA . ILE A 1 136 ? -0.309 0.587 8.429 1.00 95.62 136 ILE A CA 1
ATOM 1168 C C . ILE A 1 136 ? 0.408 -0.559 7.729 1.00 95.62 136 ILE A C 1
ATOM 1170 O O . ILE A 1 136 ? 0.170 -0.838 6.552 1.00 95.62 136 ILE A O 1
ATOM 1174 N N . LEU A 1 137 ? 1.284 -1.234 8.470 1.00 94.12 137 LEU A N 1
ATOM 1175 C CA . LEU A 1 137 ? 1.999 -2.406 7.975 1.00 94.12 137 LEU A CA 1
ATOM 1176 C C . LEU A 1 137 ? 1.529 -3.691 8.650 1.00 94.12 137 LEU A C 1
ATOM 1178 O O . LEU A 1 137 ? 1.209 -3.715 9.842 1.00 94.12 137 LEU A O 1
ATOM 1182 N N . PHE A 1 138 ? 1.536 -4.779 7.888 1.00 92.81 138 PHE A N 1
ATOM 1183 C CA . PHE A 1 138 ? 1.309 -6.106 8.436 1.00 92.81 138 PHE A CA 1
ATOM 1184 C C . PHE A 1 138 ? 2.565 -6.633 9.120 1.00 92.81 138 PHE A C 1
ATOM 1186 O O . PHE A 1 138 ? 3.582 -6.893 8.475 1.00 92.81 138 PHE A O 1
ATOM 1193 N N . LYS A 1 139 ? 2.489 -6.796 10.441 1.00 89.56 139 LYS A N 1
ATOM 1194 C CA . LYS A 1 139 ? 3.663 -6.961 11.301 1.00 89.56 139 LYS A CA 1
ATOM 1195 C C . LYS A 1 139 ? 4.479 -8.222 11.015 1.00 89.56 139 LYS A C 1
ATOM 1197 O O . LYS A 1 139 ? 5.701 -8.181 11.096 1.00 89.56 139 LYS A O 1
ATOM 1202 N N . SER A 1 140 ? 3.831 -9.330 10.667 1.00 87.00 140 SER A N 1
ATOM 1203 C CA . SER A 1 140 ? 4.511 -10.618 10.467 1.00 87.00 140 SER A CA 1
ATOM 1204 C C . SER A 1 140 ? 5.261 -10.730 9.136 1.00 87.00 140 SER A C 1
ATOM 1206 O O . SER A 1 140 ? 6.008 -11.687 8.948 1.00 87.00 140 SER A O 1
ATOM 1208 N N . LYS A 1 141 ? 5.077 -9.779 8.209 1.00 87.56 141 LYS A N 1
ATOM 1209 C CA . LYS A 1 141 ? 5.683 -9.809 6.864 1.00 87.56 141 LYS A CA 1
ATOM 1210 C C . LYS A 1 141 ? 6.394 -8.513 6.498 1.00 87.56 141 LYS A C 1
ATOM 1212 O O . LYS A 1 141 ? 6.456 -8.156 5.321 1.00 87.56 141 LYS A O 1
ATOM 1217 N N . ILE A 1 142 ? 6.902 -7.800 7.501 1.00 90.31 142 ILE A N 1
ATOM 1218 C CA . ILE A 1 142 ? 7.565 -6.518 7.287 1.00 90.31 142 ILE A CA 1
ATOM 1219 C C . ILE A 1 142 ? 8.841 -6.715 6.466 1.00 90.31 142 ILE A C 1
ATOM 1221 O O . ILE A 1 142 ? 9.718 -7.508 6.818 1.00 90.31 142 ILE A O 1
ATOM 1225 N N . THR A 1 143 ? 8.976 -5.918 5.410 1.00 91.88 143 THR A N 1
ATOM 1226 C CA . THR A 1 143 ? 10.199 -5.823 4.613 1.00 91.88 143 THR A CA 1
ATOM 1227 C C . THR A 1 143 ? 10.756 -4.404 4.589 1.00 91.88 143 THR A C 1
ATOM 1229 O O . THR A 1 143 ? 10.068 -3.424 4.879 1.00 91.88 143 THR A O 1
ATOM 1232 N N . PHE A 1 144 ? 12.025 -4.272 4.224 1.00 90.56 144 PHE A N 1
ATOM 1233 C CA . PHE A 1 144 ? 12.654 -3.011 3.861 1.00 90.56 144 PHE A CA 1
ATOM 1234 C C . PHE A 1 144 ? 13.376 -3.187 2.528 1.00 90.56 144 PHE A C 1
ATOM 1236 O O . PHE A 1 144 ? 14.367 -3.908 2.455 1.00 90.56 144 PHE 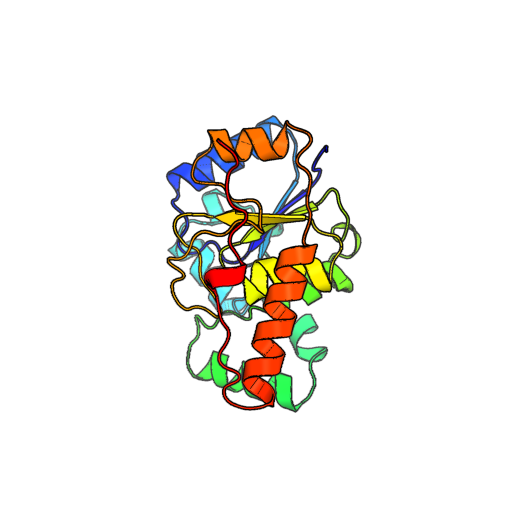A O 1
ATOM 1243 N N . ASN A 1 145 ? 12.893 -2.526 1.473 1.00 85.38 145 ASN A N 1
ATOM 1244 C CA . ASN A 1 145 ? 13.384 -2.741 0.107 1.00 85.38 145 ASN A CA 1
ATOM 1245 C C . ASN A 1 145 ? 13.286 -4.213 -0.328 1.00 85.38 145 ASN A C 1
ATOM 1247 O O . ASN A 1 145 ? 14.201 -4.732 -0.963 1.00 85.38 145 ASN A O 1
ATOM 1251 N N . LYS A 1 146 ? 12.156 -4.866 -0.019 1.00 83.31 146 LYS A N 1
ATOM 1252 C CA . LYS A 1 146 ? 11.875 -6.286 -0.329 1.00 83.31 146 LYS A CA 1
ATOM 1253 C C . LYS A 1 146 ? 12.713 -7.311 0.445 1.00 83.31 146 LYS A C 1
ATOM 1255 O O . LYS A 1 146 ? 12.551 -8.505 0.219 1.00 83.31 146 LYS A O 1
ATOM 1260 N N . GLU A 1 147 ? 13.573 -6.875 1.359 1.00 88.69 147 GLU A N 1
ATOM 1261 C CA . GLU A 1 147 ? 14.304 -7.765 2.262 1.00 88.69 147 GLU A CA 1
ATOM 1262 C C . GLU A 1 147 ? 13.586 -7.853 3.609 1.00 88.69 147 GLU A C 1
ATOM 1264 O O . GLU A 1 147 ? 13.064 -6.851 4.097 1.00 88.69 147 GLU A O 1
ATOM 1269 N N . GLU A 1 148 ? 13.558 -9.040 4.212 1.00 89.94 148 GLU A N 1
ATOM 1270 C CA . GLU A 1 148 ? 12.965 -9.264 5.533 1.00 89.94 148 GLU A CA 1
ATOM 1271 C C . GLU A 1 148 ? 13.563 -8.309 6.578 1.00 89.94 148 GLU A C 1
ATOM 1273 O O . GLU A 1 148 ? 14.783 -8.126 6.663 1.00 89.94 148 GLU A O 1
ATOM 1278 N N . PHE A 1 149 ? 12.702 -7.684 7.383 1.00 86.19 149 PHE A N 1
ATOM 1279 C CA . PHE A 1 149 ? 13.125 -6.708 8.378 1.00 86.19 149 PHE A CA 1
ATOM 1280 C C . PHE A 1 149 ? 12.734 -7.138 9.794 1.00 86.19 149 PHE A C 1
ATOM 1282 O O . PHE A 1 149 ? 11.605 -6.958 10.236 1.00 86.19 149 PHE A O 1
ATOM 1289 N N . ASN A 1 150 ? 13.727 -7.622 10.543 1.00 78.56 150 ASN A N 1
ATOM 1290 C CA . ASN A 1 150 ? 13.531 -8.247 11.858 1.00 78.56 150 ASN A CA 1
ATOM 1291 C C . ASN A 1 150 ? 13.823 -7.328 13.051 1.00 78.56 150 ASN A C 1
ATOM 1293 O O . ASN A 1 150 ? 14.124 -7.798 14.148 1.00 78.56 150 ASN A O 1
ATOM 1297 N N . LYS A 1 151 ? 13.795 -6.007 12.850 1.00 77.44 151 LYS A N 1
ATOM 1298 C CA . LYS A 1 151 ? 14.000 -5.033 13.933 1.00 77.44 151 LYS A CA 1
ATOM 1299 C C . LYS A 1 151 ? 12.669 -4.411 14.333 1.00 77.44 151 LYS A C 1
ATOM 1301 O O . LYS A 1 151 ? 11.819 -4.163 13.485 1.00 77.44 151 LYS A O 1
ATOM 1306 N N . ASP A 1 152 ? 12.535 -4.079 15.613 1.00 67.81 152 ASP A N 1
ATOM 1307 C CA . ASP A 1 152 ? 11.346 -3.396 16.120 1.00 67.81 152 ASP A CA 1
ATOM 1308 C C . ASP A 1 152 ? 11.118 -2.052 15.415 1.00 67.81 152 ASP A C 1
ATOM 1310 O O . ASP A 1 152 ? 11.964 -1.150 15.446 1.00 67.81 152 ASP A O 1
ATOM 1314 N N . LEU A 1 153 ? 9.929 -1.890 14.833 1.00 67.19 153 LEU A N 1
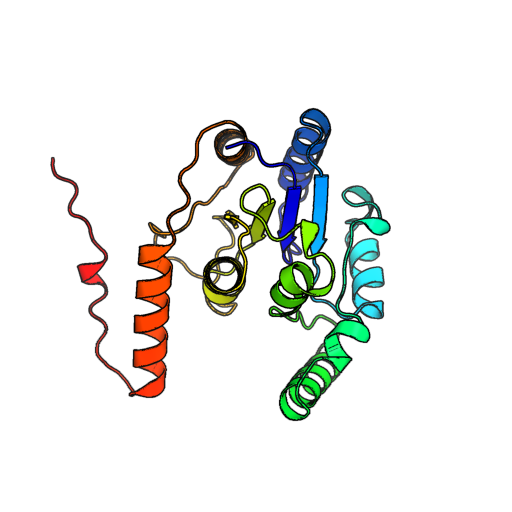ATOM 1315 C CA . LEU A 1 153 ? 9.453 -0.621 14.299 1.00 67.19 153 LEU A CA 1
ATOM 1316 C C . LEU A 1 153 ? 8.701 0.154 15.380 1.00 67.19 153 LEU A C 1
ATOM 1318 O O . LEU A 1 153 ? 7.653 -0.268 15.853 1.00 67.19 153 LEU A O 1
ATOM 1322 N N . LYS A 1 154 ? 9.207 1.337 15.739 1.00 70.94 154 LYS A N 1
ATOM 1323 C CA . LYS A 1 154 ? 8.523 2.274 16.658 1.00 70.94 154 LYS A CA 1
ATOM 1324 C C . LYS A 1 154 ? 7.941 3.498 15.950 1.00 70.94 154 LYS A C 1
ATOM 1326 O O . LYS A 1 154 ? 7.676 4.516 16.589 1.00 70.94 154 LYS A O 1
ATOM 1331 N N . THR A 1 155 ? 7.875 3.456 14.624 1.00 74.25 155 THR A N 1
ATOM 1332 C CA . THR A 1 155 ? 7.664 4.641 13.779 1.00 74.25 155 THR A CA 1
ATOM 1333 C C . THR A 1 155 ? 6.462 4.527 12.856 1.00 74.25 155 THR A C 1
ATOM 1335 O O . THR A 1 155 ? 6.126 5.511 12.210 1.00 74.25 155 THR A O 1
ATOM 1338 N N . ILE A 1 156 ? 5.873 3.337 12.738 1.00 86.56 156 ILE A N 1
ATOM 1339 C CA . ILE A 1 156 ? 4.762 3.043 11.836 1.00 86.56 156 ILE A CA 1
ATOM 1340 C C . ILE A 1 156 ? 3.769 2.174 12.600 1.00 86.56 156 ILE A C 1
ATOM 1342 O O . ILE A 1 156 ? 4.173 1.229 13.281 1.00 86.56 156 ILE A O 1
ATOM 1346 N N . ASN A 1 157 ? 2.487 2.502 12.484 1.00 92.19 157 ASN A N 1
ATOM 1347 C CA . ASN A 1 157 ? 1.415 1.702 13.055 1.00 92.19 157 ASN A CA 1
ATOM 1348 C C . ASN A 1 157 ? 1.365 0.345 12.339 1.00 92.19 157 ASN A C 1
ATOM 1350 O O . ASN A 1 157 ? 1.444 0.268 11.114 1.00 92.19 157 ASN A O 1
ATOM 1354 N N . CYS A 1 158 ? 1.281 -0.734 13.108 1.00 93.12 158 CYS A N 1
ATOM 1355 C CA . CYS A 1 158 ? 1.278 -2.093 12.579 1.00 93.12 158 CYS A CA 1
ATOM 1356 C C . CYS A 1 158 ? 0.124 -2.882 13.189 1.00 93.12 158 CYS A C 1
ATOM 1358 O O . CYS A 1 158 ? -0.316 -2.578 14.297 1.00 93.12 158 CYS A O 1
ATOM 1360 N N . PHE A 1 159 ? -0.313 -3.924 12.494 1.00 93.38 159 PHE A N 1
ATOM 1361 C CA . PHE A 1 159 ? -1.281 -4.886 13.014 1.00 93.38 159 PHE A CA 1
ATOM 1362 C C . PHE A 1 159 ? -0.802 -6.310 12.752 1.00 93.38 159 PHE A C 1
ATOM 1364 O O . PHE A 1 159 ? -0.056 -6.561 11.800 1.00 93.38 159 PHE A O 1
ATOM 1371 N N . GLU A 1 160 ? -1.220 -7.240 13.603 1.00 92.25 160 GLU A N 1
ATOM 1372 C CA . GLU A 1 160 ? -0.870 -8.658 13.478 1.00 92.25 160 GLU A CA 1
ATOM 1373 C C . GLU A 1 160 ? -2.107 -9.555 13.391 1.00 92.25 160 GLU A C 1
ATOM 1375 O O . GLU A 1 160 ? -2.064 -10.626 12.794 1.00 92.25 160 GLU A O 1
ATOM 1380 N N . ASN A 1 161 ? -3.229 -9.101 13.945 1.00 95.19 161 ASN A N 1
ATOM 1381 C CA . ASN A 1 161 ? -4.487 -9.835 13.988 1.00 95.19 161 ASN A CA 1
ATOM 1382 C C . ASN A 1 161 ? -5.683 -8.890 13.786 1.00 95.19 161 ASN A C 1
ATOM 1384 O O . ASN A 1 161 ? -5.540 -7.664 13.745 1.00 95.19 161 ASN A O 1
ATOM 1388 N N . ILE A 1 162 ? -6.882 -9.468 13.689 1.00 96.00 162 ILE A N 1
ATOM 1389 C CA . ILE A 1 162 ? -8.117 -8.706 13.494 1.00 96.00 162 ILE A CA 1
ATOM 1390 C C . ILE A 1 162 ? -8.405 -7.738 14.649 1.00 96.00 162 ILE A C 1
ATOM 1392 O O . ILE A 1 162 ? -8.923 -6.652 14.414 1.00 96.00 162 ILE A O 1
ATOM 1396 N N . SER A 1 163 ? -8.055 -8.081 15.894 1.00 96.44 163 SER A N 1
ATOM 1397 C CA . SER A 1 163 ? -8.287 -7.187 17.033 1.00 96.44 163 SER A CA 1
ATOM 1398 C C . SER A 1 163 ? -7.440 -5.922 16.934 1.00 96.44 163 SER A C 1
ATOM 1400 O O . SER A 1 163 ? -7.944 -4.850 17.257 1.00 96.44 163 SER A O 1
ATOM 1402 N N . ASP A 1 164 ? -6.186 -6.032 16.496 1.00 95.38 164 ASP A N 1
ATOM 1403 C CA . ASP A 1 164 ? -5.316 -4.873 16.275 1.00 95.38 164 ASP A CA 1
ATOM 1404 C C . ASP A 1 164 ? -5.862 -4.002 15.143 1.00 95.38 164 ASP A C 1
ATOM 1406 O O . ASP A 1 164 ? -5.940 -2.781 15.272 1.00 95.38 164 ASP A O 1
ATOM 1410 N N . PHE A 1 165 ? -6.298 -4.638 14.050 1.00 96.00 165 PHE A N 1
ATOM 1411 C CA . PHE A 1 165 ? -6.897 -3.939 12.918 1.00 96.00 165 PHE A CA 1
ATOM 1412 C C . PHE A 1 165 ? -8.151 -3.157 13.331 1.00 96.00 165 PHE A C 1
ATOM 1414 O O . PHE A 1 165 ? -8.259 -1.969 13.036 1.00 96.00 165 PHE A O 1
ATOM 1421 N N . LYS A 1 166 ? -9.069 -3.788 14.073 1.00 96.06 166 LYS A N 1
ATOM 1422 C CA . LYS A 1 166 ? -10.288 -3.136 14.578 1.00 96.06 166 LYS A CA 1
ATOM 1423 C C . LYS A 1 166 ? -9.970 -1.932 15.459 1.00 96.06 166 LYS A C 1
ATOM 1425 O O . LYS A 1 166 ? -10.558 -0.878 15.251 1.00 96.06 166 LYS A O 1
ATOM 1430 N N . LYS A 1 167 ? -8.996 -2.047 16.370 1.00 94.62 167 LYS A N 1
ATOM 1431 C CA . LYS A 1 167 ? -8.552 -0.911 17.197 1.00 94.62 167 LYS A CA 1
ATOM 1432 C C . LYS A 1 167 ? -8.085 0.262 16.343 1.00 94.62 167 LYS A C 1
ATOM 1434 O O . LYS A 1 167 ? -8.492 1.386 16.593 1.00 94.62 167 LYS A O 1
ATOM 1439 N N . ILE A 1 168 ? -7.297 0.003 15.300 1.00 94.62 168 ILE A N 1
ATOM 1440 C CA . ILE A 1 168 ? -6.825 1.059 14.392 1.00 94.62 168 ILE A CA 1
ATOM 1441 C C . ILE A 1 168 ? -7.993 1.763 13.685 1.00 94.62 168 ILE A C 1
ATOM 1443 O O . ILE A 1 168 ? -7.947 2.978 13.501 1.00 94.62 168 ILE A O 1
ATOM 1447 N N . ILE A 1 169 ? -9.021 1.010 13.280 1.00 94.75 169 ILE A N 1
ATOM 1448 C CA . ILE A 1 169 ? -10.196 1.544 12.578 1.00 94.75 169 ILE A CA 1
ATOM 1449 C C . ILE A 1 169 ? -11.143 2.309 13.516 1.00 94.75 169 ILE A C 1
ATOM 1451 O O . ILE A 1 169 ? -11.719 3.313 13.103 1.00 94.75 169 ILE A O 1
ATOM 1455 N N . GLU A 1 170 ? -11.330 1.842 14.751 1.00 92.06 170 GLU A N 1
ATOM 1456 C CA . GLU A 1 170 ? -12.340 2.370 15.684 1.00 92.06 170 GLU A CA 1
ATOM 1457 C C . GLU A 1 170 ? -11.799 3.460 16.610 1.00 92.06 170 GLU A C 1
ATOM 1459 O O . GLU A 1 170 ? -12.537 4.372 16.987 1.00 92.06 170 GLU A O 1
ATOM 1464 N N . GLU A 1 171 ? -10.524 3.384 16.986 1.00 89.25 171 GLU A N 1
ATOM 1465 C CA . GLU A 1 171 ? -9.906 4.331 17.908 1.00 89.25 171 GLU A CA 1
ATOM 1466 C C . GLU A 1 171 ? -9.324 5.546 17.164 1.00 89.25 171 GLU A C 1
ATOM 1468 O O . GLU A 1 171 ? -9.022 5.530 15.965 1.00 89.25 171 GLU A O 1
ATOM 1473 N N . GLU A 1 172 ? -9.138 6.655 17.883 1.00 83.19 172 GLU A N 1
ATOM 1474 C CA . GLU A 1 172 ? -8.350 7.783 17.382 1.00 83.19 172 GLU A CA 1
ATOM 1475 C C . GLU A 1 172 ? -6.861 7.427 17.371 1.00 83.19 172 GLU A C 1
ATOM 1477 O O . GLU A 1 172 ? -6.094 7.788 18.259 1.00 83.19 172 GLU A O 1
ATOM 1482 N N . THR A 1 173 ? -6.454 6.695 16.335 1.00 88.31 173 THR A N 1
ATOM 1483 C CA . THR A 1 173 ? -5.050 6.378 16.080 1.00 88.31 173 THR A CA 1
ATOM 1484 C C . THR A 1 173 ? -4.332 7.605 15.517 1.00 88.31 173 THR A C 1
ATOM 1486 O O . THR A 1 173 ? -4.695 8.113 14.456 1.00 88.31 173 THR A O 1
ATOM 1489 N N . GLU A 1 174 ? -3.288 8.074 16.204 1.00 89.62 174 GLU A N 1
ATOM 1490 C CA . GLU A 1 174 ? -2.405 9.121 15.685 1.00 89.62 174 GLU A CA 1
ATOM 1491 C C . GLU A 1 174 ? -1.428 8.532 14.652 1.00 89.62 174 GLU A C 1
ATOM 1493 O O . GLU A 1 174 ? -0.747 7.531 14.900 1.00 89.62 174 GLU A O 1
ATOM 1498 N N . PHE A 1 175 ? -1.322 9.179 13.492 1.00 92.06 175 PHE A N 1
ATOM 1499 C CA . PHE A 1 175 ? -0.373 8.817 12.442 1.00 92.06 175 PHE A CA 1
ATOM 1500 C C . PHE A 1 175 ? 0.749 9.853 12.369 1.00 92.06 175 PHE A C 1
ATOM 1502 O O . PHE A 1 175 ? 0.559 10.972 11.900 1.00 92.06 175 PHE A O 1
ATOM 1509 N N . ASN A 1 176 ? 1.944 9.476 12.834 1.00 90.31 176 ASN A N 1
ATOM 1510 C CA . ASN A 1 176 ? 3.100 10.368 12.893 1.00 90.31 176 ASN A CA 1
ATOM 1511 C C . ASN A 1 176 ? 4.325 9.763 12.196 1.00 90.31 176 ASN A C 1
ATOM 1513 O O . ASN A 1 176 ? 5.037 8.920 12.743 1.00 90.31 176 ASN A O 1
ATOM 1517 N N . TYR A 1 177 ? 4.621 10.267 10.999 1.00 91.44 177 TYR A N 1
ATOM 1518 C CA . TYR A 1 177 ? 5.698 9.752 10.149 1.00 91.44 177 TYR A CA 1
ATOM 1519 C C . TYR A 1 177 ? 7.041 10.472 10.330 1.00 91.44 177 TYR A C 1
ATOM 1521 O O . TYR A 1 177 ? 7.991 10.191 9.602 1.00 91.44 177 TYR A O 1
ATOM 1529 N N . SER A 1 178 ? 7.176 11.393 11.291 1.00 90.19 178 SER A N 1
ATOM 1530 C CA . SER A 1 178 ? 8.403 12.195 11.469 1.00 90.19 178 SER A CA 1
ATOM 1531 C C . SER A 1 178 ? 9.663 11.334 11.626 1.00 90.19 178 SER A C 1
ATOM 1533 O O . SER A 1 178 ? 10.686 11.573 10.979 1.00 90.19 178 SER A O 1
ATOM 1535 N N . LYS A 1 179 ? 9.575 10.271 12.433 1.00 89.50 179 LYS A N 1
ATOM 1536 C CA . LYS A 1 179 ? 10.674 9.320 12.637 1.00 89.50 179 LYS A CA 1
ATOM 1537 C C . LYS A 1 179 ? 10.957 8.480 11.394 1.00 89.50 179 LYS A C 1
ATOM 1539 O O . LYS A 1 179 ? 12.122 8.241 11.096 1.00 89.50 179 LYS A O 1
ATOM 1544 N N . LEU A 1 180 ? 9.920 8.073 10.659 1.00 90.38 180 LEU A N 1
ATOM 1545 C CA . LEU A 1 180 ? 10.075 7.351 9.395 1.00 90.38 180 LEU A CA 1
ATOM 1546 C C . LEU A 1 180 ? 10.817 8.208 8.363 1.00 90.38 180 LEU A C 1
ATOM 1548 O O . LEU A 1 180 ? 11.790 7.751 7.769 1.00 90.38 180 LEU A O 1
ATOM 1552 N N . LYS A 1 181 ? 10.428 9.479 8.216 1.00 90.00 181 LYS A N 1
ATOM 1553 C CA . LYS A 1 181 ? 11.089 10.437 7.318 1.00 90.00 181 LYS A CA 1
ATOM 1554 C C . LYS A 1 181 ? 12.541 10.693 7.731 1.00 90.00 181 LYS A C 1
ATOM 1556 O O . LYS A 1 181 ? 13.432 10.744 6.886 1.00 90.00 181 LYS A O 1
ATOM 1561 N N . SER A 1 182 ? 12.811 10.796 9.034 1.00 88.19 182 SER A N 1
ATOM 1562 C CA . SER A 1 182 ? 14.177 10.927 9.562 1.00 88.19 182 SER A CA 1
ATOM 1563 C C . SER A 1 182 ? 15.040 9.687 9.286 1.00 88.19 182 SER A C 1
ATOM 1565 O O . SER A 1 182 ? 16.192 9.819 8.856 1.00 88.19 182 SER A O 1
ATOM 1567 N N . PHE A 1 183 ? 14.479 8.489 9.472 1.00 85.62 183 PHE A N 1
ATOM 1568 C CA . PHE A 1 183 ? 15.128 7.226 9.125 1.00 85.62 183 PHE A CA 1
ATOM 1569 C C . PHE A 1 183 ? 15.436 7.158 7.626 1.00 85.62 183 PHE A C 1
ATOM 1571 O O . PHE A 1 183 ? 16.579 6.901 7.249 1.00 85.62 183 PHE A O 1
ATOM 1578 N N . ALA A 1 184 ? 14.458 7.473 6.775 1.00 87.31 184 ALA A N 1
ATOM 1579 C CA . ALA A 1 184 ? 14.618 7.454 5.327 1.00 87.31 184 ALA A CA 1
ATOM 1580 C C . ALA A 1 184 ? 15.707 8.420 4.846 1.00 87.31 184 ALA A C 1
ATOM 1582 O O . ALA A 1 184 ? 16.571 8.046 4.053 1.00 87.31 184 ALA A O 1
ATOM 1583 N N . LYS A 1 185 ? 15.729 9.639 5.395 1.00 85.75 185 LYS A N 1
ATOM 1584 C CA . LYS A 1 185 ? 16.777 10.625 5.117 1.00 85.75 185 LYS A CA 1
ATOM 1585 C C . LYS A 1 185 ? 18.162 10.108 5.509 1.00 85.75 185 LYS A C 1
ATOM 1587 O O . LYS A 1 185 ? 19.099 10.218 4.723 1.00 85.75 185 LYS A O 1
ATOM 1592 N N . SER A 1 186 ? 18.288 9.524 6.700 1.00 84.50 186 SER A N 1
ATOM 1593 C CA . SER A 1 186 ? 19.548 8.937 7.178 1.00 84.50 186 SER A CA 1
ATOM 1594 C C . SER A 1 186 ? 20.022 7.796 6.273 1.00 84.50 186 SER A C 1
ATOM 1596 O O . SER A 1 186 ? 21.197 7.742 5.905 1.00 84.50 186 SER A O 1
ATOM 1598 N N . TYR A 1 187 ? 19.102 6.921 5.858 1.00 83.94 187 TYR A N 1
ATOM 1599 C CA . TYR A 1 187 ? 19.385 5.838 4.920 1.00 83.94 187 TYR A CA 1
ATOM 1600 C C . TYR A 1 187 ? 19.884 6.366 3.569 1.00 83.94 187 TYR A C 1
ATOM 1602 O O . TYR A 1 187 ? 20.943 5.942 3.110 1.00 83.94 187 TYR A O 1
ATOM 1610 N N . LEU A 1 188 ? 19.189 7.335 2.966 1.00 83.94 188 LEU A N 1
ATOM 1611 C CA . LEU A 1 188 ? 19.591 7.934 1.688 1.00 83.94 188 LEU A CA 1
ATOM 1612 C C . LEU A 1 188 ? 20.978 8.576 1.766 1.00 83.94 188 LEU A C 1
ATOM 1614 O O . LEU A 1 188 ? 21.822 8.302 0.918 1.00 83.94 188 LEU A O 1
ATOM 1618 N N . ILE A 1 189 ? 21.255 9.355 2.816 1.00 80.94 189 ILE A N 1
ATOM 1619 C CA . ILE A 1 189 ? 22.583 9.951 3.034 1.00 80.94 189 ILE A CA 1
ATOM 1620 C C . ILE A 1 189 ? 23.659 8.861 3.092 1.00 80.94 189 ILE A C 1
ATOM 1622 O O . ILE A 1 189 ? 24.691 8.985 2.435 1.00 80.94 189 ILE A O 1
ATOM 1626 N N . SER A 1 190 ? 23.411 7.767 3.821 1.00 80.00 190 SER A N 1
ATOM 1627 C CA . SER A 1 190 ? 24.371 6.659 3.928 1.00 80.00 190 SER A CA 1
ATOM 1628 C C . SER A 1 190 ? 24.665 5.978 2.586 1.00 80.00 190 SER A C 1
ATOM 1630 O O . SER A 1 190 ? 25.791 5.530 2.360 1.00 80.00 190 SER A O 1
ATOM 1632 N N . LYS A 1 191 ? 23.675 5.925 1.684 1.00 77.62 191 LYS A N 1
ATOM 1633 C CA . LYS A 1 191 ? 23.821 5.356 0.339 1.00 77.62 191 LYS A CA 1
ATOM 1634 C C . LYS A 1 191 ? 24.573 6.290 -0.604 1.00 77.62 191 LYS A C 1
ATOM 1636 O O . LYS A 1 191 ? 25.360 5.803 -1.407 1.00 77.62 191 LYS A O 1
ATOM 1641 N N . THR A 1 192 ? 24.367 7.599 -0.485 1.00 71.31 192 THR A N 1
ATOM 1642 C CA . THR A 1 192 ? 24.995 8.602 -1.358 1.00 71.31 192 THR A CA 1
ATOM 1643 C C . THR A 1 192 ? 26.437 8.918 -0.963 1.00 71.31 192 THR A C 1
ATOM 1645 O O . THR A 1 192 ? 27.280 9.107 -1.832 1.00 71.31 192 THR A O 1
ATOM 1648 N N . VAL A 1 193 ? 26.737 8.991 0.336 1.00 67.19 193 VAL A N 1
ATOM 1649 C CA . VAL A 1 193 ? 28.050 9.449 0.833 1.00 67.19 193 VAL A CA 1
ATOM 1650 C C . VAL A 1 193 ? 29.049 8.291 1.009 1.00 67.19 193 VAL A C 1
ATOM 1652 O O . VAL A 1 193 ? 30.251 8.529 1.062 1.00 67.19 193 VAL A O 1
ATOM 1655 N N . GLY A 1 194 ? 28.578 7.036 1.035 1.00 49.84 194 GLY A N 1
ATOM 1656 C CA . GLY A 1 194 ? 29.392 5.865 1.379 1.00 49.84 194 GLY A CA 1
ATOM 1657 C C . GLY A 1 194 ? 29.684 5.814 2.886 1.00 49.84 194 GLY A C 1
ATOM 1658 O O . GLY A 1 194 ? 30.144 6.796 3.453 1.00 49.84 194 GLY A O 1
ATOM 1659 N N . LYS A 1 195 ? 29.346 4.683 3.536 1.00 50.84 195 LYS A N 1
ATOM 1660 C CA . LYS A 1 195 ? 29.464 4.388 4.989 1.00 50.84 195 LYS A CA 1
ATOM 1661 C C . LYS A 1 195 ? 29.745 5.608 5.889 1.00 50.84 195 LYS A C 1
ATOM 1663 O O . LYS A 1 195 ? 30.870 5.850 6.312 1.00 50.84 195 LYS A O 1
ATOM 1668 N N . LEU A 1 196 ? 28.678 6.294 6.285 1.00 45.91 196 LEU A N 1
ATOM 1669 C CA . LEU A 1 196 ? 28.633 6.884 7.620 1.00 45.91 196 LEU A CA 1
ATOM 1670 C C . LEU A 1 196 ? 28.221 5.759 8.568 1.00 45.91 196 LEU A C 1
ATOM 1672 O O . LEU A 1 196 ? 27.167 5.156 8.353 1.00 45.91 196 LEU A O 1
ATOM 1676 N N . ASP A 1 197 ? 29.057 5.445 9.560 1.00 47.84 197 ASP A N 1
ATOM 1677 C CA . ASP A 1 197 ? 28.703 4.527 10.646 1.00 47.84 197 ASP A CA 1
ATOM 1678 C C . ASP A 1 197 ? 27.441 5.055 11.337 1.00 47.84 197 ASP A C 1
ATOM 1680 O O . ASP A 1 197 ? 27.468 5.964 12.170 1.00 47.84 197 ASP A O 1
ATOM 1684 N N . LEU A 1 198 ? 26.296 4.520 10.916 1.00 49.84 198 LEU A N 1
ATOM 1685 C CA . LEU A 1 198 ? 25.003 4.822 11.497 1.00 49.84 198 LEU A CA 1
ATOM 1686 C C . LEU A 1 198 ? 24.925 4.090 12.832 1.00 49.84 198 LEU A C 1
ATOM 1688 O O . LEU A 1 198 ? 24.620 2.900 12.891 1.00 49.84 198 LEU A O 1
ATOM 1692 N N . ASP A 1 199 ? 25.198 4.819 13.908 1.00 49.00 199 ASP A N 1
ATOM 1693 C CA . ASP A 1 199 ? 24.960 4.352 15.267 1.00 49.00 199 ASP A CA 1
ATOM 1694 C C . ASP A 1 199 ? 23.447 4.244 15.534 1.00 49.00 199 ASP A C 1
ATOM 1696 O O . ASP A 1 199 ? 22.769 5.189 15.951 1.00 49.00 199 ASP A O 1
ATOM 1700 N N . LEU A 1 200 ? 22.917 3.053 15.260 1.00 51.38 200 LEU A N 1
ATOM 1701 C CA . LEU A 1 200 ? 21.516 2.678 15.450 1.00 51.38 200 LEU A CA 1
ATOM 1702 C C . LEU A 1 200 ? 21.089 2.650 16.931 1.00 51.38 200 LEU A C 1
ATOM 1704 O O . LEU A 1 200 ? 19.890 2.571 17.207 1.00 51.38 200 LEU A O 1
ATOM 1708 N N . SER A 1 201 ? 22.020 2.749 17.892 1.00 47.34 201 SER A N 1
ATOM 1709 C CA . SER A 1 201 ? 21.695 2.769 19.328 1.00 47.34 201 SER A CA 1
ATOM 1710 C C . SER A 1 201 ? 20.903 4.017 19.748 1.00 47.34 201 SER A C 1
ATOM 1712 O O . SER A 1 201 ? 20.166 3.986 20.734 1.00 47.34 201 SER A O 1
ATOM 1714 N N . LYS A 1 202 ? 20.950 5.094 18.952 1.00 47.88 202 LYS A N 1
ATOM 1715 C CA . LYS A 1 202 ? 20.214 6.351 19.189 1.00 47.88 202 LYS A CA 1
ATOM 1716 C C . LYS A 1 202 ? 18.727 6.303 18.819 1.00 47.88 202 LYS A C 1
ATOM 1718 O O . LYS A 1 202 ? 18.015 7.281 19.025 1.00 47.88 202 LYS A O 1
ATOM 1723 N N . ILE A 1 203 ? 18.235 5.168 18.314 1.00 50.50 203 ILE A N 1
ATOM 1724 C CA . ILE A 1 203 ? 16.802 4.917 18.061 1.00 50.50 203 ILE A CA 1
ATOM 1725 C C . ILE A 1 203 ? 16.095 4.408 19.344 1.00 50.50 203 ILE A C 1
ATOM 1727 O O . ILE A 1 203 ? 14.884 4.176 19.367 1.00 50.50 203 ILE A O 1
ATOM 1731 N N . TYR A 1 204 ? 16.815 4.299 20.468 1.00 37.41 204 TYR A N 1
ATOM 1732 C CA . TYR A 1 204 ? 16.229 4.030 21.780 1.00 37.41 204 TYR A CA 1
ATOM 1733 C C . TYR A 1 204 ? 15.671 5.299 22.436 1.00 37.41 204 TYR A C 1
ATOM 1735 O O . TYR A 1 204 ? 16.407 6.225 22.765 1.00 37.41 204 TYR A O 1
ATOM 1743 N N . LYS A 1 205 ? 14.372 5.288 22.763 1.00 42.00 205 LYS A N 1
ATOM 1744 C CA . LYS A 1 205 ? 13.881 6.017 23.939 1.00 42.00 205 LYS A CA 1
ATOM 1745 C C . LYS A 1 205 ? 14.046 5.067 25.125 1.00 42.00 205 LYS A C 1
ATOM 1747 O O . LYS A 1 205 ? 13.465 3.980 25.115 1.00 42.00 205 LYS A O 1
ATOM 1752 N N . LYS A 1 206 ? 14.886 5.442 26.090 1.00 43.34 206 LYS A N 1
ATOM 1753 C CA . LYS A 1 206 ? 14.967 4.776 27.394 1.00 43.34 206 LYS A CA 1
ATOM 1754 C C . LYS A 1 206 ? 13.557 4.829 27.995 1.00 43.34 206 LYS A C 1
ATOM 1756 O O . LYS A 1 206 ? 12.963 5.903 28.030 1.00 43.34 206 LYS A O 1
ATOM 1761 N N . SER A 1 207 ? 12.987 3.684 28.359 1.00 44.31 207 SER A N 1
ATOM 1762 C CA . SER A 1 207 ? 11.791 3.672 29.197 1.00 44.31 207 SER A CA 1
ATOM 1763 C C . SER A 1 207 ? 12.234 4.114 30.584 1.00 44.31 207 SER A C 1
ATOM 1765 O O . SER A 1 207 ? 13.045 3.420 31.206 1.00 44.31 207 SER A O 1
ATOM 1767 N N . ASP A 1 208 ? 11.753 5.264 31.037 1.00 43.47 208 ASP A N 1
ATOM 1768 C CA . ASP A 1 208 ? 11.859 5.611 32.446 1.00 43.47 208 ASP A CA 1
ATOM 1769 C C . ASP A 1 208 ? 11.046 4.571 33.231 1.00 43.47 208 ASP A C 1
ATOM 1771 O O . ASP A 1 208 ? 9.890 4.290 32.904 1.00 43.47 208 ASP A O 1
ATOM 1775 N N . LYS A 1 209 ? 11.731 3.908 34.167 1.00 38.47 209 LYS A N 1
ATOM 1776 C CA . LYS A 1 209 ? 11.118 3.105 35.224 1.00 38.47 209 LYS A CA 1
ATOM 1777 C C . LYS A 1 209 ? 10.589 4.031 36.306 1.00 38.47 209 LYS A C 1
ATOM 1779 O O . LYS A 1 209 ? 11.281 5.042 36.564 1.00 38.47 209 LYS A O 1
#

Sequence (209 aa):
MNFENVIFGNINDFDKSLLKEIIDYLNEKEINYFYLSGLNEDFGKEYIKNNNFDYFFNFNKIYHVDKSYLDTLSEIDLEIRNNNYKKSNDYIDQYYKIYFLTKLKPNLNNEKTLFIGNDIWTDAYYISEYTLANVILFKSKITFNKEEFNKDLKTINCFENISDFKKIIEEETEFNYSKLKSFAKSYLISKTVGKLDLDLSKIYKKSDK

Secondary structure (DSSP, 8-state):
----EEEEE--TTS-HHHHHHHHHHHHHTT-EEEEEEEEEHHHHHHHHHHTTGGGTS-GGGEEEE-HHHHTTS-HHHHHHHHHHHHH-TT---TTHHHHIIIII-GGG-STTEEEEESBIIIIIIHHHHH-S-EEEEEGGG-EETTEE--S--SSSEEESSHHHHHHHHHS------HHHHHHHHHHHHHHHHS-----GGGGPPP---